Protein AF-A0A4Y4CSU5-F1 (afdb_monomer_lite)

pLDDT: mean 84.95, std 13.72, range [38.75, 97.69]

Sequence (203 aa):
MTPELLHHPDPAQLSSVTSTAEILAAVRQFGADDGWSPRALQTLDHLLVVWTANTAARPDDVEGIAELQQLIDYVRHRSANRQHLPLASQSRWEALHDVLESRRHAIDGRQPDRILKRAHVRAILDLIGTGTTQRELTAGLQGRDIDISPGRLSQLLSLMEAHGLIDRRREGRENRLSLTPAGQQAAPAPAPATKPLRSKLAA

Organism: Zoogloea ramigera (NCBI:txid350)

Secondary structure (DSSP, 8-state):
--TTGGG-S-HHHHHHH--HHHHHHHHHTS-TT----HHHHHHHHHHHHHHHHHHHHSTT-HHHHHHHHHHHHHHHH-GGGTTTS-HHHHHHHHHHHHHHHHHHHHHHTT-THHHHTSTTHHHHHHHHTT-EEHHHHHHHHHHTT----HHHHHHHHHHHHHTTSEEEEEETTEEEEEE-HHHHHHSPPPPP-----------

Structure (mmCIF, N/CA/C/O backbone):
data_AF-A0A4Y4CSU5-F1
#
_entry.id   AF-A0A4Y4CSU5-F1
#
loop_
_atom_site.group_PDB
_atom_site.id
_atom_site.type_symbol
_atom_site.label_atom_id
_atom_site.label_alt_id
_atom_site.label_comp_id
_atom_site.label_asym_id
_atom_site.label_entity_id
_atom_site.label_seq_id
_atom_site.pdbx_PDB_ins_code
_atom_site.Cartn_x
_atom_site.Cartn_y
_atom_site.Cartn_z
_atom_site.occupancy
_atom_site.B_iso_or_equiv
_atom_site.auth_seq_id
_atom_site.auth_comp_id
_atom_site.auth_asym_id
_atom_site.auth_atom_id
_atom_site.pdbx_PDB_model_num
ATOM 1 N N . MET A 1 1 ? 2.483 1.000 -29.717 1.00 49.12 1 MET A N 1
ATOM 2 C CA . MET A 1 1 ? 2.842 2.408 -29.424 1.00 49.12 1 MET A CA 1
ATOM 3 C C . MET A 1 1 ? 3.572 2.491 -28.081 1.00 49.12 1 MET A C 1
ATOM 5 O O . MET A 1 1 ? 3.172 3.220 -27.193 1.00 49.12 1 MET A O 1
ATOM 9 N N . THR A 1 2 ? 4.606 1.682 -27.878 1.00 56.44 2 THR A N 1
ATOM 10 C CA . THR A 1 2 ? 5.046 1.262 -26.532 1.00 56.44 2 THR A CA 1
ATOM 11 C C . THR A 1 2 ? 6.509 1.601 -26.209 1.00 56.44 2 THR A C 1
ATOM 13 O O . THR A 1 2 ? 6.750 2.005 -25.077 1.00 56.44 2 THR A O 1
ATOM 16 N N . PRO A 1 3 ? 7.488 1.575 -27.141 1.00 60.44 3 PRO A N 1
ATOM 17 C CA . PRO A 1 3 ? 8.856 2.008 -26.817 1.00 60.44 3 PRO A CA 1
ATOM 18 C C . PRO A 1 3 ? 8.992 3.537 -26.653 1.00 60.44 3 PRO A C 1
ATOM 20 O O . PRO A 1 3 ? 9.966 4.020 -26.071 1.00 60.44 3 PRO A O 1
ATOM 23 N N . GLU A 1 4 ? 7.995 4.305 -27.110 1.00 74.25 4 GLU A N 1
ATOM 24 C CA . GLU A 1 4 ? 7.919 5.763 -26.935 1.00 74.25 4 GLU A CA 1
ATOM 25 C C . GLU A 1 4 ? 7.746 6.174 -25.467 1.00 74.25 4 GLU A C 1
ATOM 27 O O . GLU A 1 4 ? 8.226 7.236 -25.078 1.00 74.25 4 GLU A O 1
ATOM 32 N N . LEU A 1 5 ? 7.148 5.318 -24.625 1.00 83.31 5 LEU A N 1
ATOM 33 C CA . LEU A 1 5 ? 6.909 5.633 -23.212 1.00 83.31 5 LEU A CA 1
ATOM 34 C C . LEU A 1 5 ? 8.217 5.890 -22.454 1.00 83.31 5 LEU A C 1
ATOM 36 O O . LEU A 1 5 ? 8.305 6.832 -21.674 1.00 83.31 5 LEU A O 1
ATOM 40 N N . LEU A 1 6 ? 9.273 5.117 -22.727 1.00 83.62 6 LEU A N 1
ATOM 41 C CA . LEU A 1 6 ? 10.570 5.321 -22.069 1.00 83.62 6 LEU A CA 1
ATOM 42 C C .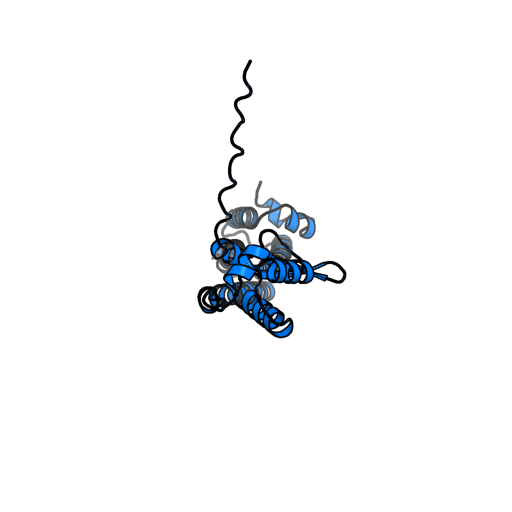 LEU A 1 6 ? 11.302 6.575 -22.570 1.00 83.62 6 LEU A C 1
ATOM 44 O O . LEU A 1 6 ? 12.170 7.107 -21.878 1.00 83.62 6 LEU A O 1
ATOM 48 N N . HIS A 1 7 ? 10.928 7.077 -23.745 1.00 84.62 7 HIS A N 1
ATOM 49 C CA . HIS A 1 7 ? 11.485 8.285 -24.347 1.00 84.62 7 HIS A CA 1
ATOM 50 C C . HIS A 1 7 ? 10.602 9.522 -24.126 1.00 84.62 7 HIS A C 1
ATOM 52 O O . HIS A 1 7 ? 10.922 10.593 -24.641 1.00 84.62 7 HIS A O 1
ATOM 58 N N . HIS A 1 8 ? 9.528 9.399 -23.336 1.00 84.25 8 HIS A N 1
ATOM 59 C CA . HIS A 1 8 ? 8.600 10.489 -23.042 1.00 84.25 8 HIS A CA 1
ATOM 60 C C . HIS A 1 8 ? 9.352 11.720 -22.512 1.00 84.25 8 HIS A C 1
ATOM 62 O O . HIS A 1 8 ? 10.235 11.530 -21.674 1.00 84.25 8 HIS A O 1
ATOM 68 N N . PRO A 1 9 ? 9.039 12.961 -22.944 1.00 83.69 9 PRO A N 1
ATOM 69 C CA . PRO A 1 9 ? 9.775 14.184 -22.587 1.00 83.69 9 PRO A CA 1
ATOM 70 C C . PRO A 1 9 ? 9.547 14.666 -21.145 1.00 83.69 9 PRO A C 1
ATOM 72 O O . PRO A 1 9 ? 10.380 15.400 -20.609 1.00 83.69 9 PRO A O 1
ATOM 75 N N . ASP A 1 10 ? 8.511 14.166 -20.473 1.00 87.56 10 ASP A N 1
ATOM 76 C CA 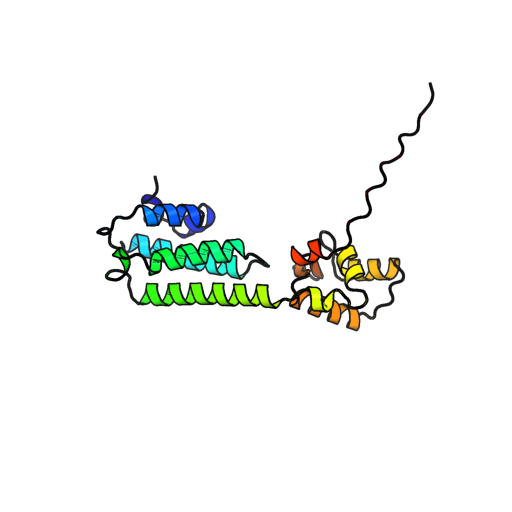. ASP A 1 10 ? 8.220 14.462 -19.068 1.00 87.56 10 ASP A CA 1
ATOM 77 C C . ASP A 1 10 ? 7.948 13.174 -18.257 1.00 87.56 10 ASP A C 1
ATOM 79 O O . ASP A 1 10 ? 6.854 12.609 -18.350 1.00 87.56 10 ASP A O 1
ATOM 83 N N . PRO A 1 11 ? 8.917 12.668 -17.471 1.00 87.31 11 PRO A N 1
ATOM 84 C CA . PRO A 1 11 ? 8.725 11.472 -16.653 1.00 87.31 11 PRO A CA 1
ATOM 85 C C . PRO A 1 11 ? 7.744 11.695 -15.493 1.00 87.31 11 PRO A C 1
ATOM 87 O O . PRO A 1 11 ? 7.109 10.739 -15.047 1.00 87.31 11 PRO A O 1
ATOM 90 N N . ALA A 1 12 ? 7.595 12.938 -15.020 1.00 88.38 12 ALA A N 1
ATOM 91 C CA . ALA A 1 12 ? 6.708 13.264 -13.910 1.00 88.38 12 ALA A CA 1
ATOM 92 C C . ALA A 1 12 ? 5.248 13.158 -14.337 1.00 88.38 12 ALA A C 1
ATOM 94 O O . ALA A 1 12 ? 4.463 12.489 -13.665 1.00 88.38 12 ALA A O 1
ATOM 95 N N . GLN A 1 13 ? 4.904 13.721 -15.500 1.00 89.06 13 GLN A N 1
ATOM 96 C CA . GLN A 1 13 ? 3.586 13.514 -16.097 1.00 89.06 13 GLN A CA 1
ATOM 97 C C . GLN A 1 13 ? 3.316 12.020 -16.294 1.00 89.06 13 GLN A C 1
ATOM 99 O O . GLN A 1 13 ? 2.269 11.523 -15.873 1.00 89.06 13 GLN A O 1
ATOM 104 N N . LEU A 1 14 ? 4.286 11.297 -16.863 1.00 90.44 14 LEU A N 1
ATOM 105 C CA . LEU A 1 14 ? 4.151 9.876 -17.155 1.00 90.44 14 LEU A CA 1
ATOM 106 C C . LEU A 1 14 ? 3.829 9.054 -15.897 1.00 90.44 14 LEU A C 1
ATOM 108 O O . LEU A 1 14 ? 2.926 8.224 -15.941 1.00 90.44 14 LEU A O 1
ATOM 112 N N . SER A 1 15 ? 4.471 9.350 -14.760 1.00 89.62 15 SER A N 1
ATOM 113 C CA . SER A 1 15 ? 4.252 8.650 -13.481 1.00 89.62 15 SER A CA 1
ATOM 114 C C . SER A 1 15 ? 2.799 8.646 -12.987 1.00 89.62 15 SER A C 1
ATOM 116 O O . SER A 1 15 ? 2.430 7.778 -12.194 1.00 89.62 15 SER A O 1
ATOM 118 N N . SER A 1 16 ? 1.986 9.597 -13.461 1.00 88.19 16 SER A N 1
ATOM 119 C CA . SER A 1 16 ? 0.580 9.769 -13.082 1.00 88.19 16 SER A CA 1
ATOM 120 C C . SER A 1 16 ? -0.426 9.191 -14.082 1.00 88.19 16 SER A C 1
ATOM 122 O O . SER A 1 16 ? -1.581 8.982 -13.718 1.00 88.19 16 SER A O 1
ATOM 124 N N . VAL A 1 17 ? -0.008 8.941 -15.327 1.00 89.50 17 VAL A N 1
ATOM 125 C CA . VAL A 1 17 ? -0.904 8.539 -16.429 1.00 89.50 17 VAL A CA 1
ATOM 126 C C . VAL A 1 17 ? -0.622 7.140 -16.968 1.00 89.50 17 VAL A C 1
ATOM 128 O O . VAL A 1 17 ? -1.381 6.663 -17.804 1.00 89.50 17 VAL A O 1
ATOM 131 N N . THR A 1 18 ? 0.451 6.492 -16.510 1.00 91.56 18 THR A N 1
ATOM 132 C CA . THR A 1 18 ? 0.803 5.124 -16.903 1.00 91.56 18 THR A CA 1
ATOM 133 C C . THR A 1 18 ? 0.845 4.179 -15.707 1.00 91.56 18 THR A C 1
ATOM 135 O O . THR A 1 18 ? 0.839 4.599 -14.550 1.00 91.56 18 THR A O 1
ATOM 138 N N . SER A 1 19 ? 0.908 2.887 -16.002 1.00 91.56 19 SER A N 1
ATOM 139 C CA . SER A 1 19 ? 0.969 1.797 -15.036 1.00 91.56 19 SER A CA 1
ATOM 140 C C . SER A 1 19 ? 2.269 0.997 -15.133 1.00 91.56 19 SER A C 1
ATOM 142 O O . SER A 1 19 ? 2.951 0.969 -16.163 1.00 91.56 19 SER A O 1
ATOM 144 N N . THR A 1 20 ? 2.578 0.265 -14.062 1.00 92.62 20 THR A N 1
ATOM 145 C CA . THR A 1 20 ? 3.681 -0.705 -14.015 1.00 92.62 20 THR A CA 1
ATOM 146 C C . THR A 1 20 ? 3.601 -1.710 -15.168 1.00 92.62 20 THR A C 1
ATOM 148 O O . THR A 1 20 ? 4.615 -2.011 -15.798 1.00 92.62 20 THR A O 1
ATOM 151 N N . ALA A 1 21 ? 2.394 -2.187 -15.494 1.00 91.06 21 ALA A N 1
ATOM 152 C CA . ALA A 1 21 ? 2.156 -3.151 -16.565 1.00 91.06 21 ALA A CA 1
ATOM 153 C C . ALA A 1 21 ? 2.480 -2.587 -17.960 1.00 91.06 21 ALA A C 1
ATOM 155 O O . ALA A 1 21 ? 3.106 -3.273 -18.772 1.00 91.06 21 ALA A O 1
ATOM 156 N N . GLU A 1 22 ? 2.105 -1.336 -18.237 1.00 91.81 22 GLU A N 1
ATOM 157 C CA . GLU A 1 22 ? 2.412 -0.665 -19.507 1.00 91.81 22 GLU A CA 1
ATOM 158 C C . GLU A 1 22 ? 3.915 -0.446 -19.682 1.00 91.81 22 GLU A C 1
ATOM 160 O O . GLU A 1 22 ? 4.459 -0.721 -20.754 1.00 91.81 22 GLU A O 1
ATOM 165 N N . ILE A 1 23 ? 4.610 -0.028 -18.621 1.00 92.44 23 ILE A N 1
ATOM 166 C CA . ILE A 1 23 ? 6.068 0.129 -18.648 1.00 92.44 23 ILE A CA 1
ATOM 167 C C . ILE A 1 23 ? 6.762 -1.220 -18.798 1.00 92.44 23 ILE A C 1
ATOM 169 O O . ILE A 1 23 ? 7.684 -1.341 -19.601 1.00 92.44 23 ILE A O 1
ATOM 173 N N . LEU A 1 24 ? 6.300 -2.263 -18.110 1.00 91.44 24 LEU A N 1
ATOM 174 C CA . LEU A 1 24 ? 6.831 -3.610 -18.296 1.00 91.44 24 LEU A CA 1
ATOM 175 C C . LEU A 1 24 ? 6.649 -4.088 -19.745 1.00 91.44 24 LEU A C 1
ATOM 177 O O . LEU A 1 24 ? 7.574 -4.656 -20.329 1.00 91.44 24 LEU A O 1
ATOM 181 N N . ALA A 1 25 ? 5.485 -3.834 -20.348 1.00 89.62 25 ALA A N 1
ATOM 182 C CA . ALA A 1 25 ? 5.225 -4.145 -21.750 1.00 89.62 25 ALA A CA 1
ATOM 183 C C . ALA A 1 25 ? 6.126 -3.338 -22.701 1.00 89.62 25 ALA A C 1
ATOM 185 O O . ALA A 1 25 ? 6.625 -3.897 -23.677 1.00 89.62 25 ALA A O 1
ATOM 186 N N . ALA A 1 26 ? 6.377 -2.060 -22.404 1.00 88.75 26 ALA A N 1
ATOM 187 C CA . ALA A 1 26 ? 7.304 -1.217 -23.152 1.00 88.75 26 ALA A CA 1
ATOM 188 C C . ALA A 1 26 ? 8.743 -1.741 -23.080 1.00 88.75 26 ALA A C 1
ATOM 190 O O . ALA A 1 26 ? 9.376 -1.921 -24.116 1.00 88.75 26 ALA A O 1
ATOM 191 N N . VAL A 1 27 ? 9.243 -2.056 -21.880 1.00 87.25 27 VAL A N 1
ATOM 192 C CA . VAL A 1 27 ? 10.597 -2.601 -21.678 1.00 87.25 27 VAL A CA 1
ATOM 193 C C . VAL A 1 27 ? 10.758 -3.947 -22.395 1.00 87.25 27 VAL A C 1
ATOM 195 O O . VAL A 1 27 ? 11.800 -4.200 -22.996 1.00 87.25 27 VAL A O 1
ATOM 198 N N . ARG A 1 28 ? 9.730 -4.806 -22.387 1.00 86.69 28 ARG A N 1
ATOM 199 C CA . ARG A 1 28 ? 9.741 -6.104 -23.089 1.00 86.69 28 ARG A CA 1
ATOM 200 C C . ARG A 1 28 ? 9.912 -5.992 -24.606 1.00 86.69 28 ARG A C 1
ATOM 202 O O . ARG A 1 28 ? 10.304 -6.975 -25.224 1.00 86.69 28 ARG A O 1
ATOM 209 N N . GLN A 1 29 ? 9.605 -4.838 -25.199 1.00 82.19 29 GLN A N 1
ATOM 210 C CA . GLN A 1 29 ? 9.726 -4.616 -26.644 1.00 82.19 29 GLN A CA 1
ATOM 211 C C . GLN A 1 29 ? 11.121 -4.180 -27.085 1.00 82.19 29 GLN A C 1
ATOM 213 O O . GLN A 1 29 ? 11.391 -4.194 -28.282 1.00 82.19 29 GLN A O 1
ATOM 218 N N . PHE A 1 30 ? 12.006 -3.822 -26.154 1.00 74.94 30 PHE A N 1
ATOM 219 C CA . PHE A 1 30 ? 13.405 -3.594 -26.490 1.00 74.94 30 PHE A CA 1
ATOM 220 C C . PHE A 1 30 ? 14.037 -4.933 -26.914 1.00 74.94 30 PHE A C 1
ATOM 222 O O . PHE A 1 30 ? 13.833 -5.969 -26.267 1.00 74.94 30 PHE A O 1
ATOM 229 N N . GLY A 1 31 ? 14.825 -4.922 -27.986 1.00 63.50 31 GLY A N 1
ATOM 230 C CA . GLY A 1 31 ? 15.620 -6.051 -28.465 1.00 63.50 31 GLY A CA 1
ATOM 231 C C . GLY A 1 31 ? 16.909 -6.250 -27.664 1.00 63.50 31 GLY A C 1
ATOM 232 O O . GLY A 1 31 ? 17.291 -5.404 -26.855 1.00 63.50 31 GLY A O 1
ATOM 233 N N . ALA A 1 32 ? 17.585 -7.386 -27.865 1.00 59.50 32 ALA A N 1
ATOM 234 C CA . ALA A 1 32 ? 18.818 -7.721 -27.142 1.00 59.50 32 ALA A CA 1
ATOM 235 C C . ALA A 1 32 ? 19.981 -6.748 -27.416 1.00 59.50 32 ALA A C 1
ATOM 237 O O . ALA A 1 32 ? 20.851 -6.585 -26.563 1.00 59.50 32 ALA A O 1
ATOM 238 N N . ASP A 1 33 ? 19.940 -6.083 -28.570 1.00 61.25 33 ASP A N 1
ATOM 239 C CA . ASP A 1 33 ? 20.944 -5.120 -29.026 1.00 61.25 33 ASP A CA 1
ATOM 240 C C . ASP A 1 33 ? 20.563 -3.666 -28.698 1.00 61.25 33 ASP A C 1
ATOM 242 O O . ASP A 1 33 ? 21.382 -2.755 -28.838 1.00 61.25 33 ASP A O 1
ATOM 246 N N . ASP A 1 34 ? 19.337 -3.438 -28.212 1.00 67.44 34 ASP A N 1
ATOM 247 C CA . ASP A 1 34 ? 18.891 -2.122 -27.773 1.00 67.44 34 ASP A CA 1
ATOM 248 C C . ASP A 1 34 ? 19.438 -1.859 -26.368 1.00 67.44 34 ASP A C 1
ATOM 250 O O . ASP A 1 34 ? 18.853 -2.237 -25.344 1.00 67.44 34 ASP A O 1
ATOM 254 N N . GLY A 1 35 ? 20.607 -1.223 -26.329 1.00 70.56 35 GLY A N 1
ATOM 255 C CA . GLY A 1 35 ? 21.172 -0.677 -25.106 1.00 70.56 35 GLY A CA 1
ATOM 256 C C . GLY A 1 35 ? 20.261 0.377 -24.470 1.00 70.56 35 GLY A C 1
ATOM 257 O O . GLY A 1 35 ? 19.323 0.909 -25.069 1.00 70.56 35 GLY A O 1
ATOM 258 N N . TRP A 1 36 ? 20.560 0.717 -23.223 1.00 80.12 36 TRP A N 1
ATOM 259 C CA . TRP A 1 36 ? 19.827 1.750 -22.513 1.00 80.12 36 TRP A CA 1
ATOM 260 C C . TRP A 1 36 ? 20.215 3.148 -23.003 1.00 80.12 36 TRP A C 1
ATOM 262 O O . TRP A 1 36 ? 21.337 3.605 -22.779 1.00 80.12 36 TRP A O 1
ATOM 272 N N . SER A 1 37 ? 19.275 3.867 -23.621 1.00 84.31 37 SER A N 1
ATOM 273 C CA . SER A 1 37 ? 19.470 5.296 -23.876 1.00 84.31 37 SER A CA 1
ATOM 274 C C . SER A 1 37 ? 19.483 6.069 -22.543 1.00 84.31 37 SER A C 1
ATOM 276 O O . SER A 1 37 ? 18.755 5.699 -21.612 1.00 84.31 37 SER A O 1
ATOM 278 N N . PRO A 1 38 ? 20.246 7.177 -22.424 1.00 85.69 38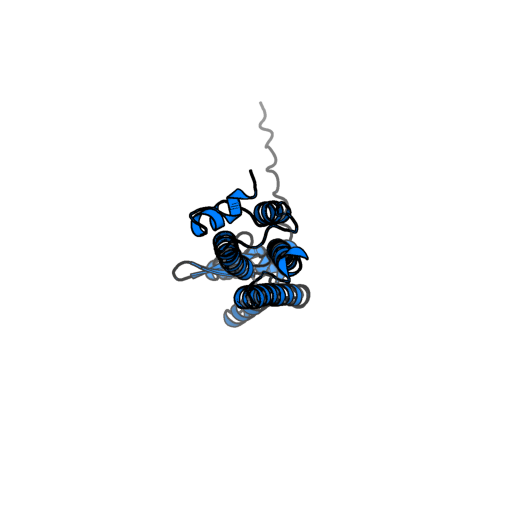 PRO A N 1
ATOM 279 C CA . PRO A 1 38 ? 20.225 8.014 -21.221 1.00 85.69 38 PRO A CA 1
ATOM 280 C C . PRO A 1 38 ? 18.812 8.471 -20.848 1.00 85.69 38 PRO A C 1
ATOM 282 O O . PRO A 1 38 ? 18.477 8.587 -19.669 1.00 85.69 38 PRO A O 1
ATOM 285 N N . ARG A 1 39 ? 17.961 8.686 -21.861 1.00 87.50 39 ARG A N 1
ATOM 286 C CA . ARG A 1 39 ? 16.572 9.075 -21.653 1.00 87.50 39 ARG A CA 1
ATOM 287 C C . ARG A 1 39 ? 15.740 7.948 -21.053 1.00 87.50 39 ARG A C 1
ATOM 289 O O . ARG A 1 39 ? 15.036 8.191 -20.080 1.00 87.50 39 ARG A O 1
ATOM 296 N N . ALA A 1 40 ? 15.846 6.737 -21.593 1.00 87.81 40 ALA A N 1
ATOM 297 C CA . ALA A 1 40 ? 15.121 5.583 -21.073 1.00 87.81 40 ALA A CA 1
ATOM 298 C C . ALA A 1 40 ? 15.497 5.285 -19.613 1.00 87.81 40 ALA A C 1
ATOM 300 O O . ALA A 1 40 ? 14.611 5.027 -18.798 1.00 87.81 40 ALA A O 1
ATOM 301 N N . LEU A 1 41 ? 16.786 5.406 -19.264 1.00 88.94 41 LEU A N 1
ATOM 302 C CA . LEU A 1 41 ? 17.251 5.277 -17.878 1.00 88.94 41 LEU A CA 1
ATOM 303 C C . LEU A 1 41 ? 16.658 6.350 -16.977 1.00 88.94 41 LEU A C 1
ATOM 305 O O . LEU A 1 41 ? 16.132 6.018 -15.923 1.00 88.94 41 LEU A O 1
ATOM 309 N N . GLN A 1 42 ? 16.706 7.617 -17.397 1.00 90.00 42 GLN A N 1
ATOM 310 C CA . GLN A 1 42 ? 16.148 8.725 -16.624 1.00 90.00 42 GLN A CA 1
ATOM 311 C C . GLN A 1 42 ? 14.647 8.542 -16.371 1.00 90.00 42 GLN A C 1
ATOM 313 O O . GLN A 1 42 ? 14.179 8.775 -15.255 1.00 90.00 42 GLN A O 1
ATOM 318 N N . THR A 1 43 ? 13.897 8.122 -17.392 1.00 91.94 43 THR A N 1
ATOM 319 C CA . THR A 1 43 ? 12.462 7.862 -17.270 1.00 91.94 43 THR A CA 1
ATOM 320 C C . THR A 1 43 ? 12.202 6.724 -16.286 1.00 91.94 43 THR A C 1
ATOM 322 O O . THR A 1 43 ? 11.436 6.909 -15.345 1.00 91.94 43 THR A O 1
ATOM 325 N N . LEU A 1 44 ? 12.871 5.575 -16.439 1.00 92.06 44 LEU A N 1
ATOM 326 C CA . LEU A 1 44 ? 12.704 4.443 -15.521 1.00 92.06 44 LEU A CA 1
ATOM 327 C C . LEU A 1 44 ? 13.120 4.778 -14.092 1.00 92.06 44 LEU A C 1
ATOM 329 O O . LEU A 1 44 ? 12.378 4.465 -13.169 1.00 92.06 44 LEU A O 1
ATOM 333 N N . ASP A 1 45 ? 14.260 5.443 -13.903 1.00 93.06 45 ASP A N 1
ATOM 334 C CA . ASP A 1 45 ? 14.718 5.891 -12.587 1.00 93.06 45 ASP A CA 1
ATOM 335 C C . ASP A 1 45 ? 13.637 6.721 -11.888 1.00 93.06 45 ASP A C 1
ATOM 337 O O . ASP A 1 45 ? 13.312 6.473 -10.728 1.00 93.06 45 ASP A O 1
ATOM 341 N N . HIS A 1 46 ? 13.047 7.684 -12.600 1.00 94.56 46 HIS A N 1
ATOM 342 C CA . HIS A 1 46 ? 11.999 8.527 -12.042 1.00 94.56 46 HIS A CA 1
ATOM 343 C C . HIS A 1 46 ? 10.749 7.722 -11.665 1.00 94.56 46 HIS A C 1
ATOM 345 O O . HIS A 1 46 ? 10.260 7.839 -10.540 1.00 94.56 46 HIS A O 1
ATOM 351 N N . LEU A 1 47 ? 10.253 6.889 -12.584 1.00 95.50 47 LEU A N 1
ATOM 352 C CA . LEU A 1 47 ? 9.053 6.081 -12.364 1.00 95.50 47 LEU A CA 1
ATOM 353 C C . LEU A 1 47 ? 9.231 5.130 -11.179 1.00 95.50 47 LEU A C 1
ATOM 355 O O . LEU A 1 47 ? 8.388 5.102 -10.287 1.00 95.50 47 LEU A O 1
ATOM 359 N N . LEU A 1 48 ? 10.351 4.405 -11.127 1.00 96.00 48 LEU A N 1
ATOM 360 C CA . LEU A 1 48 ? 10.634 3.460 -10.050 1.00 96.00 48 LEU A CA 1
ATOM 361 C C . LEU A 1 48 ? 10.728 4.161 -8.695 1.00 96.00 48 LEU A C 1
ATOM 363 O O . LEU A 1 48 ? 10.188 3.648 -7.718 1.00 96.00 48 LEU A O 1
ATOM 367 N N . VAL A 1 49 ? 11.352 5.340 -8.617 1.00 96.19 49 VAL A N 1
ATOM 368 C CA . VAL A 1 49 ? 11.423 6.114 -7.366 1.00 96.19 49 VAL A CA 1
ATOM 369 C C . VAL A 1 49 ? 10.032 6.555 -6.908 1.00 96.19 49 VAL A C 1
ATOM 371 O O . VAL A 1 49 ? 9.661 6.309 -5.758 1.00 96.19 49 VAL A O 1
ATOM 374 N N . VAL A 1 50 ? 9.251 7.184 -7.791 1.00 96.19 50 VAL A N 1
ATOM 375 C CA . VAL A 1 50 ? 7.921 7.715 -7.450 1.00 96.19 50 VAL A CA 1
ATOM 376 C C . VAL A 1 50 ? 6.964 6.590 -7.071 1.00 96.19 50 VAL A C 1
ATOM 378 O O . VAL A 1 50 ? 6.286 6.668 -6.046 1.00 96.19 50 VAL A O 1
ATOM 381 N N . TRP A 1 51 ? 6.921 5.521 -7.863 1.00 97.06 51 TRP A N 1
ATOM 382 C CA . TRP A 1 51 ? 6.038 4.394 -7.596 1.00 97.06 51 TRP A CA 1
ATOM 383 C C . TRP A 1 51 ? 6.456 3.620 -6.354 1.00 97.06 51 TRP A C 1
ATOM 385 O O . TRP A 1 51 ? 5.586 3.290 -5.559 1.00 97.06 51 TRP A O 1
ATOM 395 N N . THR A 1 52 ? 7.754 3.424 -6.102 1.00 97.19 52 THR A N 1
ATOM 396 C CA . THR A 1 52 ? 8.206 2.774 -4.859 1.00 97.19 52 THR A CA 1
ATOM 397 C C . THR A 1 52 ? 7.779 3.579 -3.639 1.00 97.19 52 THR A C 1
ATOM 399 O O . THR A 1 52 ? 7.239 3.007 -2.695 1.00 97.19 52 THR A O 1
ATOM 402 N N . ALA A 1 53 ? 7.955 4.904 -3.660 1.00 95.19 53 ALA A N 1
ATOM 403 C CA . ALA A 1 53 ? 7.531 5.767 -2.560 1.00 95.19 53 ALA A CA 1
ATOM 404 C C . ALA A 1 53 ? 6.011 5.693 -2.328 1.00 95.19 53 ALA A C 1
ATOM 406 O O . ALA A 1 53 ? 5.563 5.536 -1.191 1.00 95.19 53 ALA A O 1
ATOM 407 N N . ASN A 1 54 ? 5.220 5.752 -3.403 1.00 94.00 54 ASN A N 1
ATOM 408 C CA . ASN A 1 54 ? 3.762 5.681 -3.323 1.00 94.00 54 ASN A CA 1
ATOM 409 C C . ASN A 1 54 ? 3.276 4.312 -2.829 1.00 94.00 54 ASN A C 1
ATOM 411 O O . ASN A 1 54 ? 2.452 4.252 -1.919 1.00 94.00 54 ASN A O 1
ATOM 415 N N . THR A 1 55 ? 3.798 3.223 -3.389 1.00 94.00 55 THR A N 1
ATOM 416 C CA . THR A 1 55 ? 3.447 1.849 -3.010 1.00 94.00 55 THR A CA 1
ATOM 417 C C . THR A 1 55 ? 3.862 1.552 -1.570 1.00 94.00 55 THR A C 1
ATOM 419 O O . THR A 1 55 ? 3.066 1.027 -0.796 1.00 94.00 55 THR A O 1
ATOM 422 N N . ALA A 1 56 ? 5.060 1.970 -1.147 1.00 91.81 56 ALA A N 1
ATOM 423 C CA . ALA A 1 56 ? 5.515 1.791 0.232 1.00 91.81 56 ALA A CA 1
ATOM 424 C C . ALA A 1 56 ? 4.646 2.552 1.251 1.00 91.81 56 ALA A C 1
ATOM 426 O O . ALA A 1 56 ? 4.450 2.079 2.375 1.00 91.81 56 ALA A O 1
ATOM 427 N N . ALA A 1 57 ? 4.106 3.712 0.864 1.00 89.00 57 ALA A N 1
ATOM 428 C CA . ALA A 1 57 ? 3.226 4.517 1.707 1.00 89.00 57 ALA A CA 1
ATOM 429 C C . ALA A 1 57 ? 1.793 3.966 1.802 1.00 89.00 57 ALA A C 1
ATOM 431 O O . ALA A 1 57 ? 1.081 4.281 2.760 1.00 89.00 57 ALA A O 1
ATOM 432 N N . ARG A 1 58 ? 1.343 3.150 0.839 1.00 85.75 58 ARG A N 1
ATOM 433 C CA . ARG A 1 58 ? -0.010 2.584 0.862 1.00 85.75 58 ARG A CA 1
ATOM 434 C C . ARG A 1 58 ? -0.139 1.495 1.939 1.00 85.75 58 ARG A C 1
ATOM 436 O O . ARG A 1 58 ? 0.764 0.667 2.118 1.00 85.75 58 ARG A O 1
ATOM 443 N N . PRO A 1 59 ? -1.236 1.489 2.714 1.00 79.56 59 PRO A N 1
ATOM 444 C CA . PRO A 1 59 ? -1.529 0.404 3.642 1.00 79.56 59 PRO A CA 1
ATOM 445 C C . PRO A 1 59 ? -1.950 -0.847 2.858 1.00 79.56 59 PRO A C 1
ATOM 447 O O . PRO A 1 59 ? -2.763 -0.752 1.946 1.00 79.56 59 PRO A O 1
ATOM 450 N N . ASP A 1 60 ? -1.382 -2.002 3.216 1.00 78.88 60 ASP A N 1
ATOM 451 C CA . ASP A 1 60 ? -1.792 -3.333 2.729 1.00 78.88 60 ASP A CA 1
ATOM 452 C C . ASP A 1 60 ? -1.763 -3.551 1.196 1.00 78.88 60 ASP A C 1
ATOM 454 O O . ASP A 1 60 ? -2.409 -4.466 0.692 1.00 78.88 60 ASP A O 1
ATOM 458 N N . ASP A 1 61 ? -0.983 -2.764 0.444 1.00 87.25 61 ASP A N 1
ATOM 459 C CA . ASP A 1 61 ? -0.863 -2.869 -1.024 1.00 87.25 61 ASP A CA 1
ATOM 460 C C . ASP A 1 61 ? 0.106 -3.990 -1.458 1.00 87.25 61 ASP A C 1
ATOM 462 O O . ASP A 1 61 ? 1.177 -3.743 -2.010 1.00 87.25 61 ASP A O 1
ATOM 466 N N . VAL A 1 62 ? -0.237 -5.244 -1.148 1.00 88.00 62 VAL A N 1
ATOM 467 C CA . VAL A 1 62 ? 0.603 -6.419 -1.464 1.00 88.00 62 VAL A CA 1
ATOM 468 C C . VAL A 1 62 ? 0.734 -6.635 -2.975 1.00 88.00 62 VAL A C 1
ATOM 470 O O . VAL A 1 62 ? 1.806 -7.001 -3.456 1.00 88.00 62 VAL A O 1
ATOM 473 N N . GLU A 1 63 ? -0.339 -6.386 -3.725 1.00 89.50 63 GLU A N 1
ATOM 474 C CA . GLU A 1 63 ? -0.358 -6.534 -5.183 1.00 89.50 63 GLU A CA 1
ATOM 475 C C . GLU A 1 63 ? 0.526 -5.480 -5.856 1.00 89.50 63 GLU A C 1
ATOM 477 O O . GLU A 1 63 ? 1.414 -5.840 -6.628 1.00 89.50 63 GLU A O 1
ATOM 482 N N . GLY A 1 64 ? 0.389 -4.202 -5.484 1.00 92.38 64 GLY A N 1
ATOM 483 C CA . GLY A 1 64 ? 1.235 -3.134 -6.012 1.00 92.38 64 GLY A CA 1
ATOM 484 C C . GLY A 1 64 ? 2.715 -3.318 -5.670 1.00 92.38 64 GLY A C 1
ATOM 485 O O . GLY A 1 64 ? 3.580 -2.976 -6.480 1.00 92.38 64 GLY A O 1
ATOM 486 N N . ILE A 1 65 ? 3.027 -3.897 -4.503 1.00 95.25 65 ILE A N 1
ATOM 487 C CA . ILE A 1 65 ? 4.393 -4.309 -4.148 1.00 95.25 65 ILE A CA 1
ATOM 488 C C . ILE A 1 65 ? 4.900 -5.372 -5.130 1.00 95.25 65 ILE A C 1
ATOM 490 O O . ILE A 1 65 ? 5.960 -5.182 -5.729 1.00 95.25 65 ILE A O 1
ATOM 494 N N . ALA A 1 66 ? 4.142 -6.453 -5.329 1.00 94.19 66 ALA A N 1
ATOM 495 C CA . ALA A 1 66 ? 4.547 -7.567 -6.182 1.00 94.19 66 ALA A CA 1
ATOM 496 C C . ALA A 1 66 ? 4.726 -7.151 -7.653 1.00 94.19 66 ALA A C 1
ATOM 498 O O . ALA A 1 66 ? 5.721 -7.519 -8.282 1.00 94.19 66 ALA A O 1
ATOM 499 N N . GLU A 1 67 ? 3.809 -6.345 -8.197 1.00 95.25 67 GLU A N 1
ATOM 500 C CA . GLU A 1 67 ? 3.906 -5.830 -9.568 1.00 95.25 67 GLU A CA 1
ATOM 501 C C . GLU A 1 67 ? 5.170 -4.987 -9.775 1.00 95.25 67 GLU A C 1
ATOM 503 O O . GLU A 1 67 ? 5.878 -5.135 -10.778 1.00 95.25 67 GLU A O 1
ATOM 508 N N . LEU A 1 68 ? 5.476 -4.096 -8.827 1.00 96.62 68 LEU A N 1
ATOM 509 C CA . LEU A 1 68 ? 6.628 -3.210 -8.938 1.00 96.62 68 LEU A CA 1
ATOM 510 C C . LEU A 1 68 ? 7.950 -3.963 -8.739 1.00 96.62 68 LEU A C 1
ATOM 512 O O . LEU A 1 68 ? 8.903 -3.708 -9.477 1.00 96.62 68 LEU A O 1
ATOM 516 N N . GLN A 1 69 ? 7.997 -4.932 -7.816 1.00 95.94 69 GLN A N 1
ATOM 517 C CA . GLN A 1 69 ? 9.137 -5.845 -7.666 1.00 95.94 69 GLN A CA 1
ATOM 518 C C . GLN A 1 69 ? 9.393 -6.614 -8.968 1.00 95.94 69 GLN A C 1
ATOM 520 O O . GLN A 1 69 ? 10.525 -6.636 -9.446 1.00 95.94 69 GLN A O 1
ATOM 525 N N . GLN A 1 70 ? 8.343 -7.140 -9.613 1.00 95.19 70 GLN A N 1
ATOM 526 C CA . GLN A 1 70 ? 8.465 -7.828 -10.899 1.00 95.19 70 GLN A CA 1
ATOM 527 C C . GLN A 1 70 ? 9.059 -6.923 -11.988 1.00 95.19 70 GLN A C 1
ATOM 529 O O . GLN A 1 70 ? 9.905 -7.374 -12.768 1.00 95.19 70 GLN A O 1
ATOM 534 N N . LEU A 1 71 ? 8.630 -5.659 -12.068 1.00 94.69 71 LEU A N 1
ATOM 535 C CA . LEU A 1 71 ? 9.208 -4.704 -13.014 1.00 94.69 71 LEU A CA 1
ATOM 536 C C . LEU A 1 71 ? 10.691 -4.462 -12.715 1.00 94.69 71 LEU A C 1
ATOM 538 O O . LEU A 1 71 ? 11.504 -4.552 -13.636 1.00 94.69 71 LEU A O 1
ATOM 542 N N . ILE A 1 72 ? 11.040 -4.187 -11.452 1.00 94.19 72 ILE A N 1
ATOM 543 C CA . ILE A 1 72 ? 12.422 -3.936 -11.019 1.00 94.19 72 ILE A CA 1
ATOM 544 C C . ILE A 1 72 ? 13.316 -5.139 -11.340 1.00 94.19 72 ILE A C 1
ATOM 546 O O . ILE A 1 72 ? 14.379 -4.983 -11.945 1.00 94.19 72 ILE A O 1
ATOM 550 N N . ASP A 1 73 ? 12.873 -6.347 -11.009 1.00 92.19 73 ASP A N 1
ATOM 551 C CA . ASP A 1 73 ? 13.619 -7.565 -11.299 1.00 92.19 73 ASP A CA 1
ATOM 552 C C . ASP A 1 73 ? 13.792 -7.780 -12.795 1.00 92.19 73 ASP A C 1
ATOM 554 O O . ASP A 1 73 ? 14.890 -8.122 -13.242 1.00 92.19 73 ASP A O 1
ATOM 558 N N . TYR A 1 74 ? 12.748 -7.531 -13.586 1.00 90.56 74 TYR A N 1
ATOM 559 C CA . TYR A 1 74 ? 12.829 -7.656 -15.033 1.00 90.56 74 TYR A CA 1
ATOM 560 C C . TYR A 1 74 ? 13.859 -6.683 -15.626 1.00 90.56 74 TYR A C 1
ATOM 562 O O . TYR A 1 74 ? 14.728 -7.104 -16.395 1.00 90.56 74 TYR A O 1
ATOM 570 N N . VAL A 1 75 ? 13.824 -5.398 -15.245 1.00 88.69 75 VAL A N 1
ATOM 571 C CA . VAL A 1 75 ? 14.781 -4.401 -15.762 1.00 88.69 75 VAL A CA 1
ATOM 572 C C . VAL A 1 75 ? 16.209 -4.638 -15.260 1.00 88.69 75 VAL A C 1
ATOM 574 O O . VAL A 1 75 ? 17.154 -4.327 -15.982 1.00 88.69 75 VAL A O 1
ATOM 577 N N . ARG A 1 76 ? 16.406 -5.226 -14.074 1.00 87.19 76 ARG A N 1
ATOM 578 C CA . ARG A 1 76 ? 17.745 -5.560 -13.553 1.00 87.19 76 ARG A CA 1
ATOM 579 C C . ARG A 1 76 ? 18.341 -6.805 -14.212 1.00 87.19 76 ARG A C 1
ATOM 581 O O . ARG A 1 76 ? 19.528 -6.821 -14.531 1.00 87.19 76 ARG A O 1
ATOM 588 N N . HIS A 1 77 ? 17.538 -7.850 -14.413 1.00 83.44 77 HIS A N 1
ATOM 589 C CA . HIS A 1 77 ? 18.041 -9.178 -14.782 1.00 83.44 77 HIS A CA 1
ATOM 590 C C . HIS A 1 77 ? 17.968 -9.507 -16.270 1.00 83.44 77 HIS A C 1
ATOM 592 O O . HIS A 1 77 ? 18.512 -10.534 -16.686 1.00 83.44 77 HIS A O 1
ATOM 598 N N . ARG A 1 78 ? 17.336 -8.660 -17.084 1.00 79.19 78 ARG A N 1
ATOM 599 C CA . ARG A 1 78 ? 17.307 -8.827 -18.539 1.00 79.19 78 ARG A CA 1
ATOM 600 C C . ARG A 1 78 ? 18.728 -8.992 -19.093 1.00 79.19 78 ARG A C 1
ATOM 602 O O . ARG A 1 78 ? 19.624 -8.198 -18.816 1.00 79.19 78 ARG A O 1
ATOM 609 N N . SER A 1 79 ? 18.930 -10.041 -19.887 1.00 56.06 79 SER A N 1
ATOM 610 C CA . SER A 1 79 ? 20.239 -10.465 -20.410 1.00 56.06 79 SER A CA 1
ATOM 611 C C . SER A 1 79 ? 20.954 -9.373 -21.214 1.00 56.06 79 SER A C 1
ATOM 613 O O . SER A 1 79 ? 22.156 -9.190 -21.046 1.00 56.06 79 SER A O 1
ATOM 615 N N . ALA A 1 80 ? 20.200 -8.591 -21.990 1.00 59.91 80 ALA A N 1
ATOM 616 C CA . ALA A 1 80 ? 20.673 -7.422 -22.740 1.00 59.91 80 ALA A CA 1
ATOM 617 C C . ALA A 1 80 ? 21.192 -6.269 -21.852 1.00 59.91 80 ALA A C 1
ATOM 619 O O . ALA A 1 80 ? 22.013 -5.455 -22.273 1.00 59.91 80 ALA A O 1
ATOM 620 N N . ASN A 1 81 ? 20.729 -6.206 -20.597 1.00 61.16 81 ASN A N 1
ATOM 621 C CA . ASN A 1 81 ? 20.981 -5.086 -19.692 1.00 61.16 81 ASN A CA 1
ATOM 622 C C . ASN A 1 81 ? 22.283 -5.243 -18.896 1.00 61.16 81 ASN A C 1
ATOM 624 O O . ASN A 1 81 ? 22.840 -4.240 -18.456 1.00 61.16 81 ASN A O 1
ATOM 628 N N . ARG A 1 82 ? 22.792 -6.471 -18.711 1.00 60.28 82 ARG A N 1
ATOM 629 C CA . ARG A 1 82 ? 23.906 -6.740 -17.778 1.00 60.28 82 ARG A CA 1
ATOM 630 C C . ARG A 1 82 ? 25.218 -6.039 -18.133 1.00 60.28 82 ARG A C 1
ATOM 632 O O . ARG A 1 82 ? 26.016 -5.805 -17.237 1.00 60.28 82 ARG A O 1
ATOM 639 N N . GLN A 1 83 ? 25.445 -5.713 -19.405 1.00 62.59 83 GLN A N 1
ATOM 640 C CA . GLN A 1 83 ? 26.665 -5.022 -19.845 1.00 62.59 83 GLN A CA 1
ATOM 641 C C . GLN A 1 83 ? 26.494 -3.500 -19.982 1.00 62.59 83 GLN A C 1
ATOM 643 O O . GLN A 1 83 ? 27.490 -2.787 -20.035 1.00 62.59 83 GLN A O 1
ATOM 648 N N . HIS A 1 84 ? 25.255 -2.994 -20.004 1.00 70.31 84 HIS A N 1
ATOM 649 C CA . HIS A 1 84 ? 24.952 -1.598 -20.354 1.00 70.31 84 HIS A CA 1
ATOM 650 C C . HIS A 1 84 ? 24.223 -0.815 -19.256 1.00 70.31 84 HIS A C 1
ATOM 652 O O . HIS A 1 84 ? 24.033 0.391 -19.401 1.00 70.31 84 HIS A O 1
ATOM 658 N N . LEU A 1 85 ? 23.788 -1.463 -18.171 1.00 80.94 85 LEU A N 1
ATOM 659 C CA . LEU A 1 85 ? 23.166 -0.770 -17.047 1.00 80.94 85 LEU A CA 1
ATOM 660 C C . LEU A 1 85 ? 24.250 -0.122 -16.166 1.00 80.94 85 LEU A C 1
ATOM 662 O O . LEU A 1 85 ? 25.105 -0.838 -15.641 1.00 80.94 85 LEU A O 1
ATOM 666 N N . PRO A 1 86 ? 24.229 1.206 -15.954 1.00 87.19 86 PRO A N 1
ATOM 667 C CA . PRO A 1 86 ? 25.185 1.853 -15.065 1.00 87.19 86 PRO A CA 1
ATOM 668 C C . PRO A 1 86 ? 25.063 1.331 -13.629 1.00 87.19 86 PRO A C 1
ATOM 670 O O . PRO A 1 86 ? 23.955 1.178 -13.111 1.00 87.19 86 PRO A O 1
ATOM 673 N N . LEU A 1 87 ? 26.204 1.151 -12.953 1.00 87.38 87 LEU A N 1
ATOM 674 C CA . LEU A 1 87 ? 26.260 0.651 -11.572 1.00 87.38 87 LEU A CA 1
ATOM 675 C C . LEU A 1 87 ? 25.375 1.468 -10.614 1.00 87.38 87 LEU A C 1
ATOM 677 O O . LEU A 1 87 ? 24.691 0.905 -9.767 1.00 87.38 87 LEU A O 1
ATOM 681 N N . ALA A 1 88 ? 25.329 2.792 -10.787 1.00 88.88 88 ALA A N 1
ATOM 682 C CA . ALA A 1 88 ? 24.498 3.668 -9.963 1.00 88.88 88 ALA A CA 1
ATOM 683 C C . ALA A 1 88 ? 22.995 3.349 -10.075 1.00 88.88 88 ALA A C 1
ATOM 685 O O . ALA A 1 88 ? 22.298 3.335 -9.060 1.00 88.88 88 ALA A O 1
ATOM 686 N N . SER A 1 89 ? 22.495 3.069 -11.285 1.00 89.25 89 SER A N 1
ATOM 687 C CA . SER A 1 89 ? 21.100 2.662 -11.496 1.00 89.25 89 SER A CA 1
ATOM 688 C C . SER A 1 89 ? 20.858 1.259 -10.940 1.00 89.25 89 SER A C 1
ATOM 690 O O . SER A 1 89 ? 19.856 1.038 -10.269 1.00 89.25 89 SER A O 1
ATOM 692 N N . GLN A 1 90 ? 21.809 0.336 -11.120 1.00 88.56 90 GLN A N 1
ATOM 693 C CA . GLN A 1 90 ? 21.720 -1.016 -10.564 1.00 88.56 90 GLN A CA 1
ATOM 694 C C . GLN A 1 90 ? 21.572 -1.004 -9.035 1.00 88.56 90 GLN A C 1
ATOM 696 O O . GLN A 1 90 ? 20.624 -1.595 -8.518 1.00 88.56 90 GLN A O 1
ATOM 701 N N . SER A 1 91 ? 22.466 -0.310 -8.322 1.00 91.56 91 SER A N 1
ATOM 702 C CA . SER A 1 91 ? 22.425 -0.214 -6.857 1.00 91.56 91 SER A CA 1
ATOM 703 C C . SER A 1 91 ? 21.175 0.508 -6.360 1.00 91.56 91 SER A C 1
ATOM 705 O O . SER A 1 91 ? 20.596 0.122 -5.349 1.00 91.56 91 SER A O 1
ATOM 707 N N . ARG A 1 92 ? 20.722 1.549 -7.072 1.00 94.12 92 ARG A N 1
ATOM 708 C CA . ARG A 1 92 ? 19.495 2.261 -6.703 1.00 94.12 92 ARG A CA 1
ATOM 709 C C . ARG A 1 92 ? 18.271 1.362 -6.833 1.00 94.12 92 ARG A C 1
ATOM 711 O O . ARG A 1 92 ? 17.454 1.334 -5.923 1.00 94.12 92 ARG A O 1
ATOM 718 N N . TRP A 1 93 ? 18.129 0.642 -7.943 1.00 94.62 93 TRP A N 1
ATOM 719 C CA . TRP A 1 93 ? 16.964 -0.216 -8.171 1.00 94.62 93 TRP A CA 1
ATOM 720 C C . TRP A 1 93 ? 16.941 -1.413 -7.223 1.00 94.62 93 TRP A C 1
ATOM 722 O O . TRP A 1 93 ? 15.868 -1.816 -6.789 1.00 94.62 93 TRP A O 1
ATOM 732 N N . GLU A 1 94 ? 18.108 -1.933 -6.846 1.00 94.56 94 GLU A N 1
ATOM 733 C CA . GLU A 1 94 ? 18.234 -2.910 -5.761 1.00 94.56 94 GLU A CA 1
ATOM 734 C C . GLU A 1 94 ? 17.722 -2.354 -4.430 1.00 94.56 94 GLU A C 1
ATOM 736 O O . GLU A 1 94 ? 16.843 -2.950 -3.819 1.00 94.56 94 GLU A O 1
ATOM 741 N N . ALA A 1 95 ? 18.162 -1.157 -4.038 1.00 96.44 95 ALA A N 1
ATOM 742 C CA . ALA A 1 95 ? 17.679 -0.526 -2.813 1.00 96.44 95 ALA A CA 1
ATOM 743 C C . ALA A 1 95 ? 16.158 -0.265 -2.835 1.00 96.44 95 ALA A C 1
ATOM 745 O O . ALA A 1 95 ? 15.493 -0.409 -1.812 1.00 96.44 95 ALA A O 1
ATOM 746 N N . LEU A 1 96 ? 15.584 0.101 -3.989 1.00 97.69 96 LEU A N 1
ATOM 747 C CA . LEU A 1 96 ? 14.130 0.250 -4.137 1.00 97.69 96 LEU A CA 1
ATOM 748 C C . LEU A 1 96 ? 13.404 -1.091 -3.964 1.00 97.69 96 LEU A C 1
ATOM 750 O O . LEU A 1 96 ? 12.381 -1.148 -3.284 1.00 97.69 96 LEU A O 1
ATOM 754 N N . HIS A 1 97 ? 13.953 -2.168 -4.529 1.00 96.94 97 HIS A N 1
ATOM 755 C CA . HIS A 1 97 ? 13.437 -3.518 -4.324 1.00 96.94 97 HIS A CA 1
ATOM 756 C C . HIS A 1 97 ? 13.476 -3.917 -2.838 1.00 96.94 97 HIS A C 1
ATOM 758 O O . HIS A 1 97 ? 12.481 -4.414 -2.314 1.00 96.94 97 HIS A O 1
ATOM 764 N N . ASP A 1 98 ? 14.575 -3.639 -2.134 1.00 96.50 98 ASP A N 1
ATOM 765 C CA . ASP A 1 98 ? 14.726 -3.952 -0.706 1.00 96.50 98 ASP A CA 1
ATOM 766 C C . ASP A 1 98 ? 13.723 -3.190 0.175 1.00 96.50 98 ASP A C 1
ATOM 768 O O . ASP A 1 98 ? 13.207 -3.728 1.157 1.00 96.50 98 ASP A O 1
ATOM 772 N N . VAL A 1 99 ? 13.392 -1.944 -0.185 1.00 96.88 99 VAL A N 1
ATOM 773 C CA . VAL A 1 99 ? 12.338 -1.168 0.491 1.00 96.88 99 VAL A CA 1
ATOM 774 C C . VAL A 1 99 ? 10.973 -1.840 0.332 1.00 96.88 99 VAL A C 1
ATOM 776 O O . VAL A 1 99 ? 10.232 -1.958 1.312 1.00 96.88 99 VAL A O 1
ATOM 779 N N . LEU A 1 100 ? 10.640 -2.300 -0.877 1.00 96.75 100 LEU A N 1
ATOM 780 C CA . LEU A 1 100 ? 9.392 -3.018 -1.148 1.00 96.75 100 LEU A CA 1
ATOM 781 C C . LEU A 1 100 ? 9.339 -4.356 -0.402 1.00 96.75 100 LEU A C 1
ATOM 783 O O . LEU A 1 100 ? 8.312 -4.688 0.190 1.00 96.75 100 LEU A O 1
ATOM 787 N N . GLU A 1 101 ? 10.457 -5.076 -0.345 1.00 94.75 101 GLU A N 1
ATOM 788 C CA . GLU A 1 101 ? 10.563 -6.346 0.372 1.00 94.75 101 GLU A CA 1
ATOM 789 C C . GLU A 1 101 ? 10.396 -6.164 1.889 1.00 94.75 101 GLU A C 1
ATOM 791 O O . GLU A 1 101 ? 9.610 -6.861 2.534 1.00 94.75 101 GLU A O 1
ATOM 796 N N . SER A 1 102 ? 11.051 -5.151 2.461 1.00 93.31 102 SER A N 1
ATOM 797 C CA . SER A 1 102 ? 10.862 -4.755 3.860 1.00 93.31 102 SER A CA 1
ATOM 798 C C . SER A 1 102 ? 9.401 -4.403 4.152 1.00 93.31 102 SER A C 1
ATOM 800 O O . SER A 1 102 ? 8.831 -4.823 5.166 1.00 93.31 102 SER A O 1
ATOM 802 N N . ARG A 1 103 ? 8.746 -3.682 3.232 1.00 93.50 103 ARG A N 1
ATOM 803 C CA . ARG A 1 103 ? 7.326 -3.349 3.360 1.00 93.50 103 ARG A CA 1
ATOM 804 C C . ARG A 1 103 ? 6.440 -4.594 3.327 1.00 93.50 103 ARG A C 1
ATOM 806 O O . ARG A 1 103 ? 5.530 -4.681 4.151 1.00 93.50 103 ARG A O 1
ATOM 813 N N . ARG A 1 104 ? 6.710 -5.545 2.431 1.00 91.69 104 ARG A N 1
ATOM 814 C CA . ARG A 1 104 ? 6.000 -6.829 2.338 1.00 91.69 104 ARG A CA 1
ATOM 815 C C . ARG A 1 104 ? 6.074 -7.596 3.655 1.00 91.69 104 ARG A C 1
ATOM 817 O O . ARG A 1 104 ? 5.042 -7.927 4.232 1.00 91.69 104 ARG A O 1
ATOM 824 N N . HIS A 1 105 ? 7.277 -7.752 4.207 1.00 88.94 105 HIS A N 1
ATOM 825 C CA . HIS A 1 105 ? 7.475 -8.388 5.511 1.00 88.94 105 HIS A CA 1
ATOM 826 C C . HIS A 1 105 ? 6.739 -7.673 6.649 1.00 88.94 105 HIS A C 1
ATOM 828 O O . HIS A 1 105 ? 6.182 -8.321 7.537 1.00 88.94 105 HIS A O 1
ATOM 834 N N . ALA A 1 106 ? 6.699 -6.339 6.625 1.00 87.88 106 ALA A N 1
ATOM 835 C CA . ALA A 1 106 ? 5.954 -5.560 7.607 1.00 87.88 106 ALA A CA 1
ATOM 836 C C . ALA A 1 106 ? 4.429 -5.735 7.492 1.00 87.88 106 ALA A C 1
ATOM 838 O O . ALA A 1 106 ? 3.726 -5.468 8.465 1.00 87.88 106 ALA A O 1
ATOM 839 N N . ILE A 1 107 ? 3.901 -6.141 6.334 1.00 86.50 107 ILE A N 1
ATOM 840 C CA . ILE A 1 107 ? 2.486 -6.500 6.155 1.00 86.50 107 ILE A CA 1
ATOM 841 C C . ILE A 1 107 ? 2.246 -7.927 6.661 1.00 86.50 107 ILE A C 1
ATOM 843 O O . ILE A 1 107 ? 1.385 -8.134 7.517 1.00 86.50 107 ILE A O 1
ATOM 847 N N . ASP A 1 108 ? 3.072 -8.884 6.238 1.00 84.25 108 ASP A N 1
ATOM 848 C CA . ASP A 1 108 ? 2.957 -10.294 6.636 1.00 84.25 108 ASP A CA 1
ATOM 849 C C . ASP A 1 108 ? 3.098 -10.491 8.158 1.00 84.25 108 ASP A C 1
ATOM 851 O O . ASP A 1 108 ? 2.429 -11.327 8.772 1.00 84.25 108 ASP A O 1
ATOM 855 N N . GLY A 1 109 ? 3.943 -9.682 8.803 1.00 83.94 109 GLY A N 1
ATOM 856 C CA . GLY A 1 109 ? 4.202 -9.741 10.241 1.00 83.94 109 GLY A CA 1
ATOM 857 C C . GLY A 1 109 ? 3.052 -9.269 11.142 1.00 83.94 109 GLY A C 1
ATOM 858 O O . GLY A 1 109 ? 3.130 -9.462 12.357 1.00 83.94 109 GLY A O 1
ATOM 859 N N . ARG A 1 110 ? 1.982 -8.669 10.598 1.00 85.06 110 ARG A N 1
ATOM 860 C CA . ARG A 1 110 ? 0.933 -7.995 11.391 1.00 85.06 110 ARG A CA 1
ATOM 861 C C . ARG A 1 110 ? 0.059 -8.939 12.212 1.00 85.06 110 ARG A C 1
ATOM 863 O O . ARG A 1 110 ? -0.420 -8.537 13.262 1.00 85.06 110 ARG A O 1
ATOM 870 N N . GLN A 1 111 ? -0.120 -10.199 11.813 1.00 84.12 111 GLN A N 1
ATOM 871 C CA . GLN A 1 111 ? -0.785 -11.243 12.622 1.00 84.12 111 GLN A CA 1
ATOM 872 C C . GLN A 1 111 ? -2.086 -10.784 13.336 1.00 84.12 111 GLN A C 1
ATOM 874 O O . GLN A 1 111 ? -2.161 -10.842 14.573 1.00 84.12 111 GLN A O 1
ATOM 879 N N . PRO A 1 112 ? -3.114 -10.330 12.593 1.00 86.88 112 PRO A N 1
ATOM 880 C CA . PRO A 1 112 ? -4.343 -9.758 13.159 1.00 86.88 112 PRO A CA 1
ATOM 881 C C . PRO A 1 112 ? -5.036 -10.688 14.169 1.00 86.88 112 PRO A C 1
ATOM 883 O O . PRO A 1 112 ? -5.502 -10.244 15.224 1.00 86.88 112 PRO A O 1
ATOM 886 N N . ASP A 1 113 ? -5.014 -11.999 13.918 1.00 86.94 113 ASP A N 1
ATOM 887 C CA . ASP A 1 113 ? -5.660 -13.020 14.753 1.00 86.94 113 ASP A CA 1
ATOM 888 C C . ASP A 1 113 ? -5.207 -13.023 16.219 1.00 86.94 113 ASP A C 1
ATOM 890 O O . ASP A 1 113 ? -5.974 -13.404 17.111 1.00 86.94 113 ASP A O 1
ATOM 894 N N . ARG A 1 114 ? -3.979 -12.565 16.506 1.00 87.62 114 ARG A N 1
ATOM 895 C CA . ARG A 1 114 ? -3.429 -12.538 17.872 1.00 87.62 114 ARG A CA 1
ATOM 896 C C . ARG A 1 114 ? -4.185 -11.599 18.807 1.00 87.62 114 ARG A C 1
ATOM 898 O O . ARG A 1 114 ? -4.148 -11.798 20.024 1.00 87.62 114 ARG A O 1
ATOM 905 N N . ILE A 1 115 ? -4.865 -10.587 18.272 1.00 91.50 115 ILE A N 1
ATOM 906 C CA . ILE A 1 115 ? -5.561 -9.583 19.085 1.00 91.50 115 ILE A CA 1
ATOM 907 C C . ILE A 1 115 ? -7.083 -9.649 18.981 1.00 91.50 115 ILE A C 1
ATOM 909 O O . ILE A 1 115 ? -7.750 -9.116 19.864 1.00 91.50 115 ILE A O 1
ATOM 913 N N . LEU A 1 116 ? -7.647 -10.357 17.996 1.00 91.56 116 LEU A N 1
ATOM 914 C CA . LEU A 1 116 ? -9.103 -10.454 17.801 1.00 91.56 116 LEU A CA 1
ATOM 915 C C . LEU A 1 116 ? -9.859 -11.057 18.994 1.00 91.56 116 LEU A C 1
ATOM 917 O O . LEU A 1 116 ? -11.042 -10.778 19.178 1.00 91.56 116 LEU A O 1
ATOM 921 N N . LYS A 1 117 ? -9.188 -11.880 19.811 1.00 88.31 117 LYS A N 1
ATOM 922 C CA . LYS A 1 117 ? -9.763 -12.490 21.024 1.00 88.31 117 LYS A CA 1
ATOM 923 C C . LYS A 1 117 ? -9.727 -11.571 22.249 1.00 88.31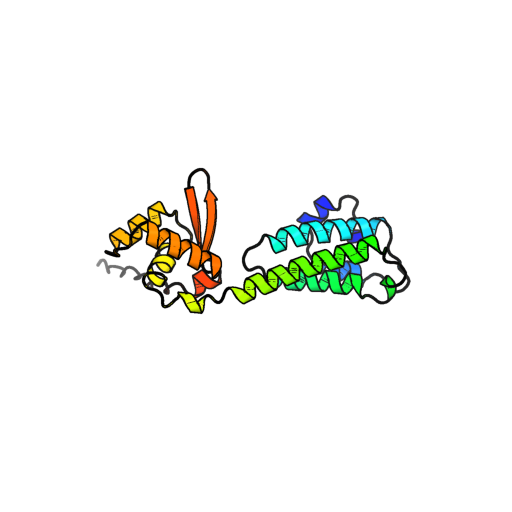 117 LYS A C 1
ATOM 925 O O . LYS A 1 117 ? -10.277 -11.927 23.288 1.00 88.31 117 LYS A O 1
ATOM 930 N N . ARG A 1 118 ? -9.052 -10.419 22.173 1.00 91.31 118 ARG A N 1
ATOM 931 C CA . ARG A 1 118 ? -8.987 -9.478 23.297 1.00 91.31 118 ARG A CA 1
ATOM 932 C C . ARG A 1 118 ? -10.348 -8.821 23.509 1.00 91.31 118 ARG A C 1
ATOM 934 O O . ARG A 1 118 ? -11.067 -8.531 22.553 1.00 91.31 118 ARG A O 1
ATOM 941 N N . ALA A 1 119 ? -10.665 -8.549 24.773 1.00 91.12 119 ALA A N 1
ATOM 942 C CA . ALA A 1 119 ? -11.886 -7.848 25.146 1.00 91.12 119 ALA A CA 1
ATOM 943 C C . ALA A 1 119 ? -12.040 -6.535 24.356 1.00 91.12 119 ALA A C 1
ATOM 945 O O . ALA A 1 119 ? -11.064 -5.820 24.122 1.00 91.12 119 ALA A O 1
ATOM 946 N N . HIS A 1 120 ? -13.277 -6.248 23.949 1.00 92.88 120 HIS A N 1
ATOM 947 C CA . HIS A 1 120 ? -13.712 -5.046 23.225 1.00 92.88 120 HIS A CA 1
ATOM 948 C C . HIS A 1 120 ? -13.199 -4.871 21.788 1.00 92.88 120 HIS A C 1
ATOM 950 O O . HIS A 1 120 ? -13.791 -4.080 21.063 1.00 92.88 120 HIS A O 1
ATOM 956 N N . VAL A 1 121 ? -12.197 -5.626 21.316 1.00 93.69 121 VAL A N 1
ATOM 957 C CA . VAL A 1 121 ? -11.647 -5.456 19.952 1.00 93.69 121 VAL A CA 1
ATOM 958 C C . VAL A 1 121 ? -12.724 -5.605 18.877 1.00 93.69 121 VAL A C 1
ATOM 960 O O . VAL A 1 121 ? -12.858 -4.731 18.028 1.00 93.69 121 VAL A O 1
ATOM 963 N N . ARG A 1 122 ? -13.554 -6.654 18.942 1.00 92.38 122 ARG A N 1
ATOM 964 C CA . ARG A 1 122 ? -14.650 -6.846 17.972 1.00 92.38 122 ARG A CA 1
ATOM 965 C C . ARG A 1 122 ? -15.705 -5.742 18.025 1.00 92.38 122 ARG A C 1
ATOM 967 O O . ARG A 1 122 ? -16.215 -5.352 16.983 1.00 92.38 122 ARG A O 1
ATOM 974 N N . ALA A 1 123 ? -16.009 -5.230 19.217 1.00 91.94 123 ALA A N 1
ATOM 975 C CA . ALA A 1 123 ? -16.956 -4.129 19.373 1.00 91.94 123 ALA A CA 1
ATOM 976 C C . ALA A 1 123 ? -16.392 -2.809 18.823 1.00 91.94 123 ALA A C 1
ATOM 978 O O . ALA A 1 123 ? -17.122 -2.040 18.209 1.00 91.94 123 ALA A O 1
ATOM 979 N N . ILE A 1 124 ? -15.089 -2.573 19.000 1.00 94.31 124 ILE A N 1
ATOM 980 C CA . ILE A 1 124 ? -14.388 -1.425 18.421 1.00 94.31 124 ILE A CA 1
ATOM 981 C C . ILE A 1 124 ? -14.391 -1.519 16.890 1.00 94.31 124 ILE A C 1
ATOM 983 O O . ILE A 1 124 ? -14.723 -0.536 16.238 1.00 94.31 124 ILE A O 1
ATOM 987 N N . LEU A 1 125 ? -14.077 -2.686 16.311 1.00 94.19 125 LEU A N 1
ATOM 988 C CA . LEU A 1 125 ? -14.109 -2.886 14.854 1.00 94.19 125 LEU A CA 1
ATOM 989 C C . LEU A 1 125 ? -15.491 -2.585 14.262 1.00 94.19 125 LEU A C 1
ATOM 991 O O . LEU A 1 125 ? -15.587 -1.860 13.275 1.00 94.19 125 LEU A O 1
ATOM 995 N N . ASP A 1 126 ? -16.547 -3.095 14.898 1.00 91.69 126 ASP A N 1
ATOM 996 C CA . ASP A 1 126 ? -17.933 -2.867 14.480 1.00 91.69 126 ASP A CA 1
ATOM 997 C C . ASP A 1 126 ? -18.311 -1.377 14.473 1.00 91.69 126 ASP A C 1
ATOM 999 O O . ASP A 1 126 ? -18.980 -0.900 13.561 1.00 91.69 126 ASP A O 1
ATOM 1003 N N . LEU A 1 127 ? -17.844 -0.619 15.471 1.00 92.00 127 LEU A N 1
ATOM 1004 C CA . LEU A 1 127 ? -18.119 0.815 15.583 1.00 92.00 127 LEU A CA 1
ATOM 1005 C C . LEU A 1 127 ? -17.286 1.680 14.632 1.00 92.00 127 LEU A C 1
ATOM 1007 O O . LEU A 1 127 ? -17.735 2.763 14.267 1.00 92.00 127 LEU A O 1
ATOM 1011 N N . ILE A 1 128 ? -16.089 1.240 14.233 1.00 92.25 128 ILE A N 1
ATOM 1012 C CA . ILE A 1 128 ? -15.272 1.989 13.269 1.00 92.25 128 ILE A CA 1
ATOM 1013 C C . ILE A 1 128 ? -15.908 1.938 11.876 1.00 92.25 128 ILE A C 1
ATOM 1015 O O . ILE A 1 128 ? -15.919 2.961 11.194 1.00 92.25 128 ILE A O 1
ATOM 1019 N N . GLY A 1 129 ? -16.465 0.792 11.463 1.00 80.12 129 GLY A N 1
ATOM 1020 C CA . GLY A 1 129 ? -17.209 0.655 10.206 1.00 80.12 129 GLY A CA 1
ATOM 1021 C C . GLY A 1 129 ? -16.481 1.266 8.997 1.00 80.12 129 GLY A C 1
ATOM 1022 O O . GLY A 1 129 ? -15.348 0.901 8.687 1.00 80.12 129 GLY A O 1
ATOM 1023 N N . THR A 1 130 ? -17.123 2.224 8.317 1.00 71.06 130 THR A N 1
ATOM 1024 C CA . THR A 1 130 ? -16.551 2.958 7.166 1.00 71.06 130 THR A CA 1
ATOM 1025 C C . THR A 1 130 ? -15.668 4.151 7.553 1.00 71.06 130 THR A C 1
ATOM 1027 O O . THR A 1 130 ? -15.107 4.812 6.681 1.00 71.06 130 THR A O 1
ATOM 1030 N N . GLY A 1 131 ? -15.549 4.455 8.843 1.00 83.00 131 GLY A N 1
ATOM 1031 C CA . GLY A 1 131 ? -14.673 5.483 9.390 1.00 83.00 131 GLY A CA 1
ATOM 1032 C C . GLY A 1 131 ? -15.331 6.291 10.508 1.00 83.00 131 GLY A C 1
ATOM 1033 O O . GLY A 1 131 ? -16.500 6.653 10.409 1.00 83.00 131 GLY A O 1
ATOM 1034 N N . THR A 1 132 ? -14.564 6.617 11.548 1.00 91.75 132 THR A N 1
ATOM 1035 C CA . THR A 1 132 ? -15.039 7.364 12.726 1.00 91.75 132 THR A CA 1
ATOM 1036 C C . THR A 1 132 ? -13.915 8.178 13.362 1.00 91.75 132 THR A C 1
ATOM 1038 O O . THR A 1 132 ? -12.737 7.902 13.143 1.00 91.75 132 THR A O 1
ATOM 1041 N N . THR A 1 133 ? -14.245 9.174 14.175 1.00 91.38 133 THR A N 1
ATOM 1042 C CA . THR A 1 133 ? -13.279 9.814 15.079 1.00 91.38 133 THR A CA 1
ATOM 1043 C C . THR A 1 133 ? -13.171 9.038 16.396 1.00 91.38 133 THR A C 1
ATOM 1045 O O . THR A 1 133 ? -14.087 8.328 16.810 1.00 91.38 133 THR A O 1
ATOM 1048 N N . GLN A 1 134 ? -12.067 9.195 17.134 1.00 88.75 134 GLN A N 1
ATOM 1049 C CA . GLN A 1 134 ? -11.944 8.567 18.461 1.00 88.75 134 GLN A CA 1
ATOM 1050 C C . GLN A 1 134 ? -13.036 9.045 19.444 1.00 88.75 134 GLN A C 1
ATOM 1052 O O . GLN A 1 134 ? -13.441 8.297 20.340 1.00 88.75 134 GLN A O 1
ATOM 1057 N N . ARG A 1 135 ? -13.536 10.276 19.273 1.00 89.00 135 ARG A N 1
ATOM 1058 C CA . ARG A 1 135 ? -14.624 10.836 20.081 1.00 89.00 135 ARG A CA 1
ATOM 1059 C C . ARG A 1 135 ? -15.945 10.113 19.819 1.00 89.00 135 ARG A C 1
ATOM 1061 O O . ARG A 1 135 ? -16.600 9.691 20.768 1.00 89.00 135 ARG A O 1
ATOM 1068 N N . GLU A 1 136 ? -16.308 9.952 18.552 1.00 92.00 136 GLU A N 1
ATOM 1069 C CA . GLU A 1 136 ? -17.500 9.209 18.127 1.00 92.00 136 GLU A CA 1
ATOM 1070 C C . GLU A 1 136 ? -17.425 7.739 18.545 1.00 92.00 136 GLU A C 1
ATOM 1072 O O . GLU A 1 136 ? -18.386 7.218 19.106 1.00 92.00 136 GLU A O 1
ATOM 1077 N N . LEU A 1 137 ? -16.263 7.098 18.375 1.00 93.00 137 LEU A N 1
ATOM 1078 C CA . LEU A 1 137 ? -16.026 5.734 18.850 1.00 93.00 137 LEU A CA 1
ATOM 1079 C C . LEU A 1 137 ? -16.278 5.610 20.358 1.00 93.00 137 LEU A C 1
ATOM 1081 O O . LEU A 1 137 ? -16.948 4.680 20.800 1.00 93.00 137 LEU A O 1
ATOM 1085 N N . THR A 1 138 ? -15.768 6.555 21.153 1.00 91.56 138 THR A N 1
ATOM 1086 C CA . THR A 1 138 ? -15.964 6.553 22.612 1.00 91.56 138 THR A CA 1
ATOM 1087 C C . THR A 1 138 ? -17.445 6.688 22.969 1.00 91.56 138 THR A C 1
ATOM 1089 O O . THR A 1 138 ? -17.943 5.929 23.799 1.00 91.56 138 THR A O 1
ATOM 1092 N N . ALA A 1 139 ? -18.165 7.597 22.307 1.00 90.94 139 ALA A N 1
ATOM 1093 C CA . ALA A 1 139 ? -19.604 7.760 22.500 1.00 90.94 139 ALA A CA 1
ATOM 1094 C C . ALA A 1 139 ? -20.390 6.499 22.090 1.00 90.94 139 ALA A C 1
ATOM 1096 O O . ALA A 1 139 ? -21.313 6.090 22.790 1.00 90.94 139 ALA A O 1
ATOM 1097 N N . GLY A 1 140 ? -19.997 5.840 20.994 1.00 92.19 140 GLY A N 1
ATOM 1098 C CA . GLY A 1 140 ? -20.599 4.587 20.537 1.00 92.19 140 GLY A CA 1
ATOM 1099 C C . GLY A 1 140 ? -20.372 3.419 21.501 1.00 92.19 140 GLY A C 1
ATOM 1100 O O . GLY A 1 140 ? -21.280 2.619 21.716 1.00 92.19 140 GLY A O 1
ATOM 1101 N N . LEU A 1 141 ? -19.191 3.337 22.121 1.00 92.69 141 LEU A N 1
ATOM 1102 C CA . LEU A 1 141 ? -18.885 2.336 23.151 1.00 92.69 141 LEU A CA 1
ATOM 1103 C C . LEU A 1 141 ? -19.734 2.561 24.409 1.00 92.69 141 LEU A C 1
ATOM 1105 O O . LEU A 1 141 ? -20.345 1.616 24.905 1.00 92.69 141 LEU A O 1
ATOM 1109 N N . GLN A 1 142 ? -19.848 3.812 24.866 1.00 91.31 142 GLN A N 1
ATOM 1110 C CA . GLN A 1 142 ? -20.706 4.185 25.996 1.00 91.31 142 GLN A CA 1
ATOM 1111 C C . GLN A 1 142 ? -22.185 3.887 25.719 1.00 91.31 142 GLN A C 1
ATOM 1113 O O . GLN A 1 142 ? -22.869 3.328 26.569 1.00 91.31 142 GLN A O 1
ATOM 1118 N N . GLY A 1 143 ? -22.672 4.186 24.511 1.00 90.19 143 GLY A N 1
ATOM 1119 C CA . GLY A 1 143 ? -24.046 3.880 24.102 1.00 90.19 143 GLY A CA 1
ATOM 1120 C C . GLY A 1 143 ? -24.368 2.380 24.046 1.00 90.19 143 GLY A C 1
ATOM 1121 O O . GLY A 1 143 ? -25.539 2.011 24.050 1.00 90.19 143 GLY A O 1
ATOM 1122 N N . ARG A 1 144 ? -23.347 1.514 24.013 1.00 91.31 144 ARG A N 1
ATOM 1123 C CA . ARG A 1 144 ? -23.474 0.048 24.076 1.00 91.31 144 ARG A CA 1
ATOM 1124 C C . ARG A 1 144 ? -23.191 -0.528 25.467 1.00 91.31 144 ARG A C 1
ATOM 1126 O O . ARG A 1 144 ? -23.044 -1.742 25.581 1.00 91.31 144 ARG A O 1
ATOM 1133 N N . ASP A 1 145 ? -23.091 0.325 26.486 1.00 90.94 145 ASP A N 1
ATOM 1134 C CA . ASP A 1 145 ? -22.755 -0.047 27.867 1.00 90.94 145 ASP A CA 1
ATOM 1135 C C . ASP A 1 145 ? -21.422 -0.817 27.976 1.00 90.94 145 ASP A C 1
ATOM 1137 O O . ASP A 1 145 ? -21.238 -1.725 28.786 1.00 90.94 145 ASP A O 1
ATOM 1141 N N . ILE A 1 146 ? -20.468 -0.480 27.098 1.00 91.00 146 ILE A N 1
ATOM 1142 C CA . ILE A 1 146 ? -19.127 -1.062 27.106 1.00 91.00 146 ILE A CA 1
ATOM 1143 C C . ILE A 1 146 ? -18.226 -0.180 27.963 1.00 91.00 146 ILE A C 1
ATOM 1145 O O . ILE A 1 146 ? -17.734 0.855 27.506 1.00 91.00 146 ILE A O 1
ATOM 1149 N N . ASP A 1 147 ? -17.978 -0.622 29.194 1.00 89.50 147 ASP A N 1
ATOM 1150 C CA . ASP A 1 147 ? -17.054 0.055 30.099 1.00 89.50 147 ASP A CA 1
ATOM 1151 C C . ASP A 1 147 ? -15.595 -0.166 29.668 1.00 89.50 147 ASP A C 1
ATOM 1153 O O . ASP A 1 147 ? -15.062 -1.280 29.686 1.00 89.50 147 ASP A O 1
ATOM 1157 N N . ILE A 1 148 ? -14.943 0.915 29.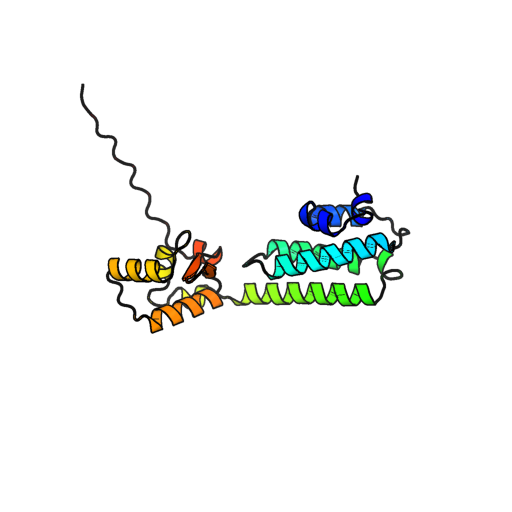242 1.00 91.81 148 ILE A N 1
ATOM 1158 C CA . ILE A 1 148 ? -13.532 0.932 28.873 1.00 91.81 148 ILE A CA 1
ATOM 1159 C C . ILE A 1 148 ? -12.919 2.286 29.214 1.00 91.81 148 ILE A C 1
ATOM 1161 O O . ILE A 1 148 ? -13.403 3.346 28.815 1.00 91.81 148 ILE A O 1
ATOM 1165 N N . SER A 1 149 ? -11.789 2.262 29.921 1.00 92.56 149 SER A N 1
ATOM 1166 C CA . SER A 1 149 ? -11.085 3.498 30.256 1.00 92.56 149 SER A CA 1
ATOM 1167 C C . SER A 1 149 ? -10.438 4.142 29.015 1.00 92.56 149 SER A C 1
ATOM 1169 O O . SER A 1 149 ? -9.960 3.427 28.124 1.00 92.56 149 SER A O 1
ATOM 1171 N N . PRO A 1 150 ? -10.312 5.484 28.957 1.00 89.81 150 PRO A N 1
ATOM 1172 C CA . PRO A 1 150 ? -9.680 6.174 27.825 1.00 89.81 150 PRO A CA 1
ATOM 1173 C C . PRO A 1 150 ? -8.239 5.717 27.548 1.00 89.81 150 PRO A C 1
ATOM 1175 O O . PRO A 1 150 ? -7.820 5.590 26.393 1.00 89.81 150 PRO A O 1
ATOM 1178 N N . GLY A 1 151 ? -7.482 5.424 28.612 1.00 92.12 151 GLY A N 1
ATOM 1179 C CA . GLY A 1 151 ? -6.124 4.890 28.507 1.00 92.12 151 GLY A CA 1
ATOM 1180 C C . GLY A 1 151 ? -6.102 3.490 27.892 1.00 92.12 151 GLY A C 1
ATOM 1181 O O . GLY A 1 151 ? -5.291 3.217 27.006 1.00 92.12 151 GLY A O 1
ATOM 1182 N N . ARG A 1 152 ? -7.035 2.616 28.293 1.00 93.44 152 ARG A N 1
ATOM 1183 C CA . ARG A 1 152 ? -7.144 1.267 27.729 1.00 93.44 152 ARG A CA 1
ATOM 1184 C C . ARG A 1 152 ? -7.593 1.289 26.271 1.00 93.44 152 ARG A C 1
ATOM 1186 O O . ARG A 1 152 ? -7.026 0.549 25.470 1.00 93.44 152 ARG A O 1
ATOM 1193 N N . LEU A 1 153 ? -8.550 2.149 25.920 1.00 94.19 153 LEU A N 1
ATOM 1194 C CA . LEU A 1 153 ? -8.979 2.350 24.536 1.00 94.19 153 LEU A CA 1
ATOM 1195 C C . LEU A 1 153 ? -7.804 2.798 23.661 1.00 94.19 153 LEU A C 1
ATOM 1197 O O . LEU A 1 153 ? -7.552 2.195 22.624 1.00 94.19 153 LEU A O 1
ATOM 1201 N N . SER A 1 154 ? -7.026 3.784 24.113 1.00 93.50 154 SER A N 1
ATOM 1202 C CA . SER A 1 154 ? -5.859 4.273 23.365 1.00 93.50 154 SER A CA 1
ATOM 1203 C C . SER A 1 154 ? -4.810 3.176 23.141 1.00 93.50 154 SER A C 1
ATOM 1205 O O . SER A 1 154 ? -4.286 3.045 22.036 1.00 93.50 154 SER A O 1
ATOM 1207 N N . GLN A 1 155 ? -4.546 2.341 24.154 1.00 94.69 155 GLN A N 1
ATOM 1208 C CA . GLN A 1 155 ? -3.662 1.176 24.022 1.00 94.69 155 GLN A CA 1
ATOM 1209 C C . GLN A 1 155 ? -4.200 0.135 23.034 1.00 94.69 155 GLN A C 1
ATOM 1211 O O . GLN A 1 155 ? -3.431 -0.406 22.241 1.00 94.69 155 GLN A O 1
ATOM 1216 N N . LEU A 1 156 ? -5.504 -0.165 23.080 1.00 95.00 156 LEU A N 1
ATOM 1217 C CA . LEU A 1 156 ? -6.126 -1.105 22.147 1.00 95.00 156 LEU A CA 1
ATOM 1218 C C . LEU A 1 156 ? -6.062 -0.584 20.715 1.00 95.00 156 LEU A C 1
ATOM 1220 O O . LEU A 1 156 ? -5.683 -1.350 19.841 1.00 95.00 156 LEU A O 1
ATOM 1224 N N . LEU A 1 157 ? -6.332 0.702 20.481 1.00 95.00 157 LEU A N 1
ATOM 1225 C CA . LEU A 1 157 ? -6.204 1.309 19.155 1.00 95.00 157 LEU A CA 1
ATOM 1226 C C . LEU A 1 157 ? -4.766 1.213 18.622 1.00 95.00 157 LEU A C 1
ATOM 1228 O O . LEU A 1 157 ? -4.577 0.847 17.469 1.00 95.00 157 LEU A O 1
ATOM 1232 N N . SER A 1 158 ? -3.749 1.441 19.463 1.00 93.94 158 SER A N 1
ATOM 1233 C CA . SER A 1 158 ? -2.341 1.254 19.064 1.00 93.94 158 SER A CA 1
ATOM 1234 C C . SER A 1 158 ? -1.985 -0.189 18.741 1.00 93.94 158 SER A C 1
ATOM 1236 O O . SER A 1 158 ? -1.252 -0.433 17.789 1.00 93.94 158 SER A O 1
ATOM 1238 N N . LEU A 1 159 ? -2.524 -1.154 19.485 1.00 93.88 159 LEU A N 1
ATOM 1239 C CA . LEU A 1 159 ? -2.349 -2.566 19.151 1.00 93.88 159 LEU A CA 1
ATOM 1240 C C . LEU A 1 159 ? -3.080 -2.934 17.857 1.00 93.88 159 LEU A C 1
ATOM 1242 O O . LEU A 1 159 ? -2.520 -3.638 17.028 1.00 93.88 159 LEU A O 1
ATOM 1246 N N . MET A 1 160 ? -4.311 -2.461 17.670 1.00 94.62 160 MET A N 1
ATOM 1247 C CA . MET A 1 160 ? -5.100 -2.727 16.467 1.00 94.62 160 MET A CA 1
ATOM 1248 C C . MET A 1 160 ? -4.426 -2.171 15.213 1.00 94.62 160 MET A C 1
ATOM 1250 O O . MET A 1 160 ? -4.397 -2.856 14.197 1.00 94.62 160 MET A O 1
ATOM 1254 N N . GLU A 1 161 ? -3.830 -0.984 15.300 1.00 92.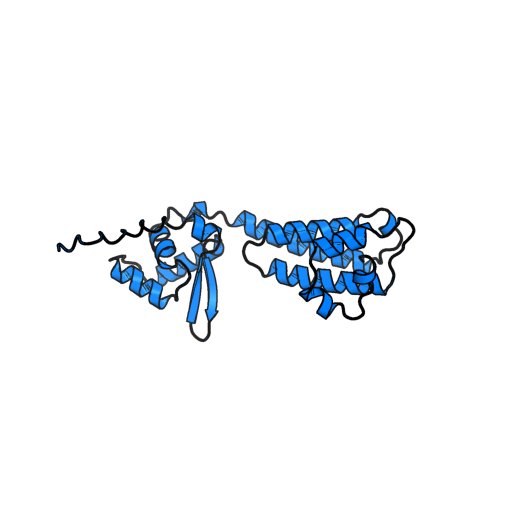69 161 GLU A N 1
ATOM 1255 C CA . GLU A 1 161 ? -3.035 -0.391 14.223 1.00 92.69 161 GLU A CA 1
ATOM 1256 C C . GLU A 1 161 ? -1.751 -1.190 13.952 1.00 92.69 161 GLU A C 1
ATOM 1258 O O . GLU A 1 161 ? -1.483 -1.557 12.812 1.00 92.69 161 GLU A O 1
ATOM 1263 N N . ALA A 1 162 ? -0.996 -1.558 14.995 1.00 90.62 162 ALA A N 1
ATOM 1264 C CA . ALA A 1 162 ? 0.226 -2.359 14.849 1.00 90.62 162 ALA A CA 1
ATOM 1265 C C . ALA A 1 162 ? -0.029 -3.744 14.225 1.00 90.62 162 ALA A C 1
ATOM 1267 O O . ALA A 1 162 ? 0.812 -4.272 13.502 1.00 90.62 162 ALA A O 1
ATOM 1268 N N . HIS A 1 163 ? -1.201 -4.319 14.493 1.00 91.81 163 HIS A N 1
ATOM 1269 C CA . HIS A 1 163 ? -1.655 -5.586 13.926 1.00 91.81 163 HIS A CA 1
ATOM 1270 C C . HIS A 1 163 ? -2.458 -5.418 12.622 1.00 91.81 163 HIS A C 1
ATOM 1272 O O . HIS A 1 163 ? -3.063 -6.378 12.143 1.00 91.81 163 HIS A O 1
ATOM 1278 N N . GLY A 1 164 ? -2.464 -4.218 12.033 1.00 91.00 164 GLY A N 1
ATOM 1279 C CA . GLY A 1 164 ? -3.019 -3.971 10.704 1.00 91.00 164 GLY A CA 1
ATOM 1280 C C . GLY A 1 164 ? -4.530 -4.072 10.602 1.00 91.00 164 GLY A C 1
ATOM 1281 O O . GLY A 1 164 ? -5.017 -4.371 9.522 1.00 91.00 164 GLY A O 1
ATOM 1282 N N . LEU A 1 165 ? -5.281 -3.878 11.687 1.00 92.81 165 LEU A N 1
ATOM 1283 C CA . LEU A 1 165 ? -6.749 -3.888 11.659 1.00 92.81 165 LEU A CA 1
ATOM 1284 C C . LEU A 1 165 ? -7.349 -2.507 11.374 1.00 92.81 165 LEU A C 1
ATOM 1286 O O . LEU A 1 165 ? -8.470 -2.409 10.880 1.00 92.81 165 LEU A O 1
ATOM 1290 N N . ILE A 1 166 ? -6.639 -1.439 11.734 1.00 93.50 166 ILE A N 1
ATOM 1291 C CA . ILE A 1 166 ? -7.105 -0.062 11.558 1.00 93.50 166 ILE A CA 1
ATOM 1292 C C . ILE A 1 166 ? -5.971 0.824 11.054 1.00 93.50 166 ILE A C 1
ATOM 1294 O O . ILE A 1 166 ? -4.813 0.582 11.380 1.00 93.50 166 ILE A O 1
ATOM 1298 N N . ASP A 1 167 ? -6.336 1.883 10.345 1.00 91.00 167 ASP A N 1
ATOM 1299 C CA . ASP A 1 167 ? -5.462 3.008 10.027 1.00 91.00 167 ASP A CA 1
ATOM 1300 C C . ASP A 1 167 ? -5.895 4.246 10.815 1.00 91.00 167 ASP A C 1
ATOM 1302 O O . ASP A 1 167 ? -7.091 4.466 11.050 1.00 91.00 167 ASP A O 1
ATOM 1306 N N . ARG A 1 168 ? -4.923 5.092 11.179 1.00 91.12 168 ARG A N 1
ATOM 1307 C CA . ARG A 1 168 ? -5.180 6.429 11.723 1.00 91.12 168 ARG A CA 1
ATOM 1308 C C . ARG A 1 168 ? -4.672 7.500 10.780 1.00 91.12 168 ARG A C 1
ATOM 1310 O O . ARG A 1 168 ? -3.501 7.526 10.410 1.00 91.12 168 ARG A O 1
ATOM 1317 N N . ARG A 1 169 ? -5.546 8.441 10.441 1.00 88.44 169 ARG A N 1
ATOM 1318 C CA . ARG A 1 169 ? -5.185 9.638 9.683 1.00 88.44 169 ARG A CA 1
ATOM 1319 C C . ARG A 1 169 ? -5.559 10.875 10.469 1.00 88.44 169 ARG A C 1
ATOM 1321 O O . ARG A 1 169 ? -6.651 10.970 11.020 1.00 88.44 169 ARG A O 1
ATOM 1328 N N . ARG A 1 170 ? -4.647 11.838 10.516 1.00 87.88 170 ARG A N 1
ATOM 1329 C CA . ARG A 1 170 ? -4.924 13.133 11.127 1.00 87.88 170 ARG A CA 1
ATOM 1330 C C . ARG A 1 170 ? -5.756 13.973 10.160 1.00 87.88 170 ARG A C 1
ATOM 1332 O O . ARG A 1 170 ? -5.264 14.346 9.100 1.00 87.88 170 ARG A O 1
ATOM 1339 N N . GLU A 1 171 ? -6.981 14.301 10.548 1.00 86.06 171 GLU A N 1
ATOM 1340 C CA . GLU A 1 171 ? -7.870 15.215 9.827 1.00 86.06 171 GLU A CA 1
ATOM 1341 C C . GLU A 1 171 ? -8.100 16.456 10.703 1.00 86.06 171 GLU A C 1
ATOM 1343 O O . GLU A 1 171 ? -8.865 16.463 11.668 1.00 86.06 171 GLU A O 1
ATOM 1348 N N . GLY A 1 172 ? -7.350 17.525 10.412 1.00 86.00 172 GLY A N 1
ATOM 1349 C CA . GLY A 1 172 ? -7.363 18.754 11.205 1.00 86.00 172 GLY A CA 1
ATOM 1350 C C . GLY A 1 172 ? -6.840 18.550 12.634 1.00 86.00 172 GLY A C 1
ATOM 1351 O O . GLY A 1 172 ? -5.645 18.313 12.854 1.00 86.00 172 GLY A O 1
ATOM 1352 N N . ARG A 1 173 ? -7.733 18.706 13.620 1.00 84.69 173 ARG A N 1
ATOM 1353 C CA . ARG A 1 173 ? -7.422 18.557 15.055 1.00 84.69 173 ARG A CA 1
ATOM 1354 C C . ARG A 1 173 ? -7.728 17.164 15.606 1.00 84.69 173 ARG A C 1
ATOM 1356 O O . ARG A 1 173 ? -7.395 16.909 16.759 1.00 84.69 173 ARG A O 1
ATOM 1363 N N . GLU A 1 174 ? -8.324 16.281 14.810 1.00 86.00 174 GLU A N 1
ATOM 1364 C CA . GLU A 1 174 ? -8.760 14.959 15.256 1.00 86.00 174 GLU A CA 1
ATOM 1365 C C . GLU A 1 174 ? -8.093 13.842 14.445 1.00 86.00 174 GLU A C 1
ATOM 1367 O O . GLU A 1 174 ? -7.579 14.053 13.345 1.00 86.00 174 GLU A O 1
ATOM 1372 N N . ASN A 1 175 ? -8.079 12.638 15.019 1.00 87.06 175 ASN A N 1
ATOM 1373 C CA . ASN A 1 175 ? -7.655 11.433 14.319 1.00 87.06 175 ASN A CA 1
ATOM 1374 C C . ASN A 1 175 ? -8.892 10.695 13.822 1.00 87.06 175 ASN A C 1
ATOM 1376 O O . ASN A 1 175 ? -9.741 10.286 14.623 1.00 87.06 175 ASN A O 1
ATOM 1380 N N . ARG A 1 176 ? -8.953 10.498 12.509 1.00 91.69 176 ARG A N 1
ATOM 1381 C CA . ARG A 1 176 ? -9.914 9.622 11.861 1.00 91.69 176 ARG A CA 1
ATOM 1382 C C . ARG A 1 176 ? -9.364 8.206 11.830 1.00 91.69 176 ARG A C 1
ATOM 1384 O O . ARG A 1 176 ? -8.216 7.978 11.451 1.00 91.69 176 ARG A O 1
ATOM 1391 N N . LEU A 1 177 ? -10.196 7.279 12.273 1.00 94.31 177 LEU A N 1
ATOM 1392 C CA . LEU A 1 177 ? -9.963 5.847 12.313 1.00 94.31 177 LEU A CA 1
ATOM 1393 C C . LEU A 1 177 ? -10.721 5.221 11.147 1.00 94.31 177 LEU A C 1
ATOM 1395 O O . LEU A 1 177 ? -11.897 5.528 10.952 1.00 94.31 177 LEU A O 1
ATOM 1399 N N . SER A 1 178 ? -10.079 4.331 10.402 1.00 92.75 178 SER A N 1
ATOM 1400 C CA . SER A 1 178 ? -10.713 3.542 9.341 1.00 92.75 178 SER A CA 1
ATOM 1401 C C . SER A 1 178 ? -10.278 2.088 9.429 1.00 92.75 178 SER A C 1
ATOM 1403 O O . SER A 1 178 ? -9.158 1.806 9.850 1.00 92.75 178 SER A O 1
ATOM 1405 N N . LEU A 1 179 ? -11.147 1.161 9.027 1.00 92.44 179 LEU A N 1
ATOM 1406 C CA . LEU A 1 179 ? -10.779 -0.250 8.928 1.00 92.44 179 LEU A CA 1
ATOM 1407 C C . LEU A 1 179 ? -9.892 -0.488 7.702 1.00 92.44 179 LEU A C 1
ATOM 1409 O O . LEU A 1 179 ? -10.233 -0.061 6.596 1.00 92.44 179 LEU A O 1
ATOM 1413 N N . THR A 1 180 ? -8.801 -1.224 7.895 1.00 88.81 180 THR A N 1
ATOM 1414 C CA . THR A 1 180 ? -8.022 -1.824 6.799 1.00 88.81 180 THR A CA 1
ATOM 1415 C C . THR A 1 180 ? -8.809 -2.985 6.168 1.00 88.81 180 THR A C 1
ATOM 1417 O O . THR A 1 180 ? -9.822 -3.412 6.738 1.00 88.81 180 THR A O 1
ATOM 1420 N N . PRO A 1 181 ? -8.358 -3.580 5.046 1.00 87.12 181 PRO A N 1
ATOM 1421 C CA . PRO A 1 181 ? -8.981 -4.793 4.510 1.00 87.12 181 PRO A CA 1
ATOM 1422 C C . PRO A 1 181 ? -9.065 -5.936 5.538 1.00 87.12 181 PRO A C 1
ATOM 1424 O O . PRO A 1 181 ? -10.113 -6.566 5.681 1.00 87.12 181 PRO A O 1
ATOM 1427 N N . ALA A 1 182 ? -8.003 -6.158 6.322 1.00 87.81 182 ALA A N 1
ATOM 1428 C CA . ALA A 1 182 ? -8.005 -7.157 7.393 1.00 87.81 182 ALA A CA 1
ATOM 1429 C C . ALA A 1 182 ? -8.993 -6.794 8.518 1.00 87.81 182 ALA A C 1
ATOM 1431 O O . ALA A 1 182 ? -9.705 -7.659 9.031 1.00 87.81 182 ALA A O 1
ATOM 1432 N N . GLY A 1 183 ? -9.091 -5.508 8.871 1.00 90.44 183 GLY A N 1
ATOM 1433 C CA . GLY A 1 183 ? -10.088 -4.998 9.812 1.00 90.44 183 GLY A CA 1
ATOM 1434 C C . GLY A 1 183 ? -11.524 -5.235 9.358 1.00 90.44 183 GLY A C 1
ATOM 1435 O O . GLY A 1 183 ? -12.351 -5.657 10.161 1.00 90.44 183 GLY A O 1
ATOM 1436 N N . GLN A 1 184 ? -11.810 -5.015 8.073 1.00 90.31 184 GLN A N 1
ATOM 1437 C CA . GLN A 1 184 ? -13.131 -5.232 7.475 1.00 90.31 184 GLN A CA 1
ATOM 1438 C C . GLN A 1 184 ? -13.521 -6.712 7.484 1.00 90.31 184 GLN A C 1
ATOM 1440 O O . GLN A 1 184 ? -14.652 -7.040 7.829 1.00 90.31 184 GLN A O 1
ATOM 1445 N N . GLN A 1 185 ? -12.584 -7.610 7.167 1.00 88.69 185 GLN A N 1
ATOM 1446 C CA . GLN A 1 185 ? -12.815 -9.058 7.238 1.00 88.69 185 GLN A CA 1
ATOM 1447 C C . GLN A 1 185 ? -13.045 -9.546 8.676 1.00 88.69 185 GLN A C 1
ATOM 1449 O O . GLN A 1 185 ? -13.808 -10.484 8.904 1.00 88.69 185 GLN A O 1
ATOM 1454 N N . ALA A 1 186 ? -12.380 -8.922 9.650 1.00 89.81 186 ALA A N 1
ATOM 1455 C CA . ALA A 1 186 ? -12.498 -9.281 11.058 1.00 89.81 186 ALA A CA 1
ATOM 1456 C C . ALA A 1 186 ? -13.705 -8.640 11.767 1.00 89.81 186 ALA A C 1
ATOM 1458 O O . ALA A 1 186 ? -14.119 -9.123 12.833 1.00 89.81 186 ALA A O 1
ATOM 1459 N N . ALA A 1 187 ? -14.245 -7.552 11.212 1.00 88.50 187 ALA A N 1
ATOM 1460 C CA . ALA A 1 187 ? -15.413 -6.872 11.744 1.00 88.50 187 ALA A CA 1
ATOM 1461 C C . ALA A 1 187 ? -16.638 -7.807 11.722 1.00 88.50 187 ALA A C 1
ATOM 1463 O O . ALA A 1 187 ? -16.776 -8.644 10.827 1.00 88.50 187 ALA A O 1
ATOM 1464 N N . PRO A 1 188 ? -17.536 -7.716 12.718 1.00 81.19 188 PRO A N 1
ATOM 1465 C CA . PRO A 1 188 ? -18.805 -8.431 12.672 1.00 81.19 188 PRO A CA 1
ATOM 1466 C C . PRO A 1 188 ? -19.579 -8.076 11.396 1.00 81.19 188 PRO A C 1
ATOM 1468 O O . PRO A 1 188 ? -19.569 -6.926 10.961 1.00 81.19 188 PRO A O 1
ATOM 1471 N N . ALA A 1 189 ? -20.257 -9.057 10.795 1.00 69.50 189 ALA A N 1
ATOM 1472 C CA . ALA A 1 189 ? -21.113 -8.784 9.647 1.00 69.50 189 ALA A CA 1
ATOM 1473 C C . ALA A 1 189 ? -22.190 -7.759 10.051 1.00 69.50 189 ALA A C 1
ATOM 1475 O O . ALA A 1 189 ? -22.814 -7.942 11.105 1.00 69.50 189 ALA A O 1
ATOM 1476 N N . PRO A 1 190 ? -22.438 -6.710 9.243 1.00 60.16 190 PRO A N 1
ATOM 1477 C CA . PRO A 1 190 ? -23.513 -5.775 9.527 1.00 60.16 190 PRO A CA 1
ATOM 1478 C C . PRO A 1 190 ? -24.820 -6.560 9.633 1.00 60.16 190 PRO A C 1
ATOM 1480 O O . PRO A 1 190 ? -25.117 -7.402 8.779 1.00 60.16 190 PRO A O 1
ATOM 1483 N N . ALA A 1 191 ? -25.580 -6.315 10.703 1.00 52.53 191 ALA A N 1
ATOM 1484 C CA . ALA A 1 191 ? -26.874 -6.956 10.889 1.00 52.53 191 ALA A CA 1
ATOM 1485 C C . ALA A 1 191 ? -27.709 -6.763 9.608 1.00 52.53 191 ALA A C 1
ATOM 1487 O O . ALA A 1 191 ? -27.760 -5.640 9.093 1.00 52.53 191 ALA A O 1
ATOM 1488 N N . PRO A 1 192 ? -28.325 -7.827 9.053 1.00 43.31 192 PRO A N 1
ATOM 1489 C CA . PRO A 1 192 ? -29.080 -7.710 7.817 1.00 43.31 192 PRO A CA 1
ATOM 1490 C C . PRO A 1 192 ? -30.144 -6.635 8.004 1.00 43.31 192 PRO A C 1
ATOM 1492 O O . PRO A 1 192 ? -30.967 -6.732 8.915 1.00 43.31 192 PRO A O 1
ATOM 1495 N N . ALA A 1 193 ? -30.095 -5.602 7.158 1.00 47.41 193 ALA A N 1
ATOM 1496 C CA . ALA A 1 193 ? -31.062 -4.519 7.175 1.00 47.41 193 ALA A CA 1
ATOM 1497 C C . ALA A 1 193 ? -32.462 -5.135 7.115 1.00 47.41 193 ALA A C 1
ATOM 1499 O O . ALA A 1 193 ? -32.840 -5.761 6.119 1.00 47.41 193 ALA A O 1
ATOM 1500 N N . THR A 1 194 ? -33.213 -5.004 8.205 1.00 41.62 194 THR A N 1
ATOM 1501 C CA . THR A 1 194 ? -34.613 -5.395 8.278 1.00 41.62 194 THR A CA 1
ATOM 1502 C C . THR A 1 194 ? -35.340 -4.618 7.192 1.00 41.62 194 THR A C 1
ATOM 1504 O O . THR A 1 194 ? -35.595 -3.422 7.321 1.00 41.62 194 THR A O 1
ATOM 1507 N N . LYS A 1 195 ? -35.627 -5.294 6.070 1.00 38.75 195 LYS A N 1
ATOM 1508 C CA . LYS A 1 195 ? -36.491 -4.760 5.017 1.00 38.75 195 LYS A CA 1
ATOM 1509 C C . LYS A 1 195 ? -37.761 -4.252 5.704 1.00 38.75 195 LYS A C 1
ATOM 1511 O O . LYS A 1 195 ? -38.387 -5.045 6.413 1.00 38.75 195 LYS A O 1
ATOM 1516 N N . PRO A 1 196 ? -38.156 -2.981 5.524 1.00 43.78 196 PRO A N 1
ATOM 1517 C CA . PRO A 1 196 ? -39.405 -2.511 6.093 1.00 43.78 196 PRO A CA 1
ATOM 1518 C C . PRO A 1 196 ? -40.525 -3.379 5.518 1.00 43.78 196 PRO A C 1
ATOM 1520 O O . PRO A 1 196 ? -40.663 -3.495 4.295 1.00 43.78 196 PRO A O 1
ATOM 1523 N N . LEU A 1 197 ? -41.286 -4.040 6.398 1.00 46.25 197 LEU A N 1
ATOM 1524 C CA . LEU A 1 197 ? -42.526 -4.702 6.013 1.00 46.25 197 LEU A CA 1
ATOM 1525 C C . LEU A 1 197 ? -43.378 -3.640 5.317 1.00 46.25 197 LEU A C 1
ATOM 1527 O O . LEU A 1 197 ? -43.817 -2.684 5.954 1.00 46.25 197 LEU A O 1
ATOM 1531 N N . ARG A 1 198 ? -43.592 -3.795 4.006 1.00 45.19 198 ARG A N 1
ATOM 1532 C CA . ARG A 1 198 ? -44.602 -3.021 3.285 1.00 45.19 198 ARG A CA 1
ATOM 1533 C C . ARG A 1 198 ? -45.928 -3.257 3.999 1.00 45.19 198 ARG A C 1
ATOM 1535 O O . ARG A 1 198 ? -46.473 -4.360 3.941 1.00 45.19 198 ARG A O 1
ATOM 1542 N N . SER A 1 199 ? -46.416 -2.232 4.689 1.00 45.19 199 SER A N 1
ATOM 1543 C CA . SER A 1 199 ? -47.775 -2.195 5.197 1.00 45.19 199 SER A CA 1
ATOM 1544 C C . SER A 1 199 ? -48.712 -2.377 4.006 1.00 45.19 199 SER A C 1
ATOM 1546 O O . SER A 1 199 ? -48.702 -1.605 3.047 1.00 45.19 199 SER A O 1
ATOM 1548 N N . LYS A 1 200 ? -49.499 -3.455 4.038 1.00 50.25 200 LYS A N 1
ATOM 1549 C CA . LYS A 1 200 ? -50.684 -3.574 3.196 1.00 50.25 200 LYS A CA 1
ATOM 1550 C C . LYS A 1 200 ? -51.650 -2.484 3.657 1.00 50.25 200 LYS A C 1
ATOM 1552 O O . LYS A 1 200 ? -52.304 -2.645 4.682 1.00 50.25 200 LYS A O 1
ATOM 1557 N N . LEU A 1 201 ? -51.690 -1.370 2.936 1.00 43.88 201 LEU A N 1
ATOM 1558 C CA . LEU A 1 201 ? -52.798 -0.429 3.008 1.00 43.88 201 LEU A CA 1
ATOM 1559 C C . LEU A 1 201 ? -53.889 -0.949 2.077 1.00 43.88 201 LEU A C 1
ATOM 1561 O O . LEU A 1 201 ? -53.673 -1.135 0.881 1.00 43.88 201 LEU A O 1
ATOM 1565 N N . ALA A 1 202 ? -55.014 -1.270 2.704 1.00 43.59 202 ALA A N 1
ATOM 1566 C CA . ALA A 1 202 ? -56.264 -1.633 2.075 1.00 43.59 202 ALA A CA 1
ATOM 1567 C C . ALA A 1 202 ? -56.793 -0.487 1.203 1.00 43.59 202 ALA A C 1
ATOM 1569 O O . ALA A 1 202 ? -56.745 0.674 1.616 1.00 43.59 202 ALA A O 1
ATOM 1570 N N . ALA A 1 203 ? -57.332 -0.850 0.044 1.00 43.38 203 ALA A N 1
ATOM 1571 C CA . ALA A 1 203 ? -58.430 -0.182 -0.644 1.00 43.38 203 ALA A CA 1
ATOM 1572 C C . ALA A 1 203 ? -59.146 -1.240 -1.489 1.00 43.38 203 ALA A C 1
ATOM 1574 O O . ALA A 1 203 ? -58.425 -2.016 -2.162 1.00 43.38 203 ALA A O 1
#

Foldseek 3Di:
DQLCLLQDPDLVVSLVVDDLVSVLVSVVPDDLQDADDPSSLVSCLSNLVVLLVVCLPDAPNLVSLVSSLVSLCCCQPPPSHPVRPDPVSNVSSVVSNVSSVVSNVQNVVLQQVVPLPPPCLQVLLQQQEAKDWPVSSVVSCVVVVNDDDPVRVVVSVVSCVSSQQWDWDDDDPTIMIGGDPNSVVSHPDPDPPPDPPPPPDDD

InterPro domains:
  IPR011991 ArsR-like helix-turn-helix domain [cd00090] (122-180)
  IPR036388 Winged helix-like DNA-binding domain superfamily [G3DSA:1.10.10.10] (88-203)
  IPR036390 Winged helix DNA-binding domain superfamily [SSF46785] (116-193)

Radius of gyration: 24.13 Å; chains: 1; bounding box: 85×32×60 Å